Protein AF-0000000079729754 (afdb_homodimer)

Solvent-accessible surface area (backbone atoms only — not comparable to full-atom values): 10822 Å² total; per-residue (Å²): 128,75,70,76,77,52,77,52,50,44,44,39,55,54,51,55,46,50,55,53,32,50,53,15,48,51,33,21,58,72,55,66,39,60,66,60,39,50,50,40,34,60,67,45,38,66,59,52,48,51,52,50,37,49,36,45,72,62,41,31,40,44,63,79,33,44,82,77,53,64,54,91,84,30,47,48,65,55,57,50,46,56,47,34,52,45,33,33,44,49,12,48,43,46,40,50,31,59,77,67,72,103,130,76,69,76,75,50,77,52,49,44,44,38,56,53,51,56,47,51,54,52,31,50,52,15,47,51,31,21,58,72,55,66,40,60,67,61,41,50,51,41,35,60,68,45,39,66,59,51,48,52,51,51,37,48,35,46,72,64,41,31,40,46,62,77,33,46,80,78,55,65,56,93,83,29,48,49,65,56,58,51,47,57,46,34,51,46,34,32,45,48,12,48,44,46,39,49,31,59,77,67,72,103

Radius of gyration: 16.93 Å; Cα contacts (8 Å, |Δi|>4): 253; chains: 2; bounding box: 38×45×38 Å

InterPro domains:
  IPR017825 Lycopene cyclase domain [PF18916] (11-96)
  IPR017825 Lycopene cyclase domain [TIGR03462] (11-92)

Structure (mmCIF, N/CA/C/O backbone):
data_AF-0000000079729754-model_v1
#
loop_
_entity.id
_entity.type
_entity.pdbx_description
1 polymer 'Lycopene cyclase domain-containing protein'
#
loop_
_atom_site.group_PDB
_atom_site.id
_atom_site.type_symbol
_atom_site.label_atom_id
_atom_site.label_alt_id
_atom_site.label_comp_id
_atom_site.label_asym_id
_atom_site.label_entity_id
_atom_site.label_seq_id
_atom_site.pdbx_PDB_ins_code
_atom_site.Cartn_x
_atom_site.Cartn_y
_atom_site.Cartn_z
_atom_site.occupancy
_atom_site.B_iso_or_equiv
_atom_site.auth_seq_id
_atom_site.auth_comp_id
_atom_site.auth_asym_id
_atom_site.auth_atom_id
_atom_site.pdbx_PDB_model_num
ATOM 1 N N . MET A 1 1 ? 19.656 23.047 5.578 1 35.44 1 MET A N 1
ATOM 2 C CA . MET A 1 1 ? 18.688 23.312 4.527 1 35.44 1 MET A CA 1
ATOM 3 C C . MET A 1 1 ? 18.672 22.203 3.494 1 35.44 1 MET A C 1
ATOM 5 O O . MET A 1 1 ? 19.703 21.938 2.857 1 35.44 1 MET A O 1
ATOM 9 N N . LEU A 1 2 ? 17.953 21.078 3.678 1 44.31 2 LEU A N 1
ATOM 10 C CA . LEU A 1 2 ? 18 19.984 2.717 1 44.31 2 LEU A CA 1
ATOM 11 C C . LEU A 1 2 ? 17.75 20.484 1.301 1 44.31 2 LEU A C 1
ATOM 13 O O . LEU A 1 2 ? 17.062 21.484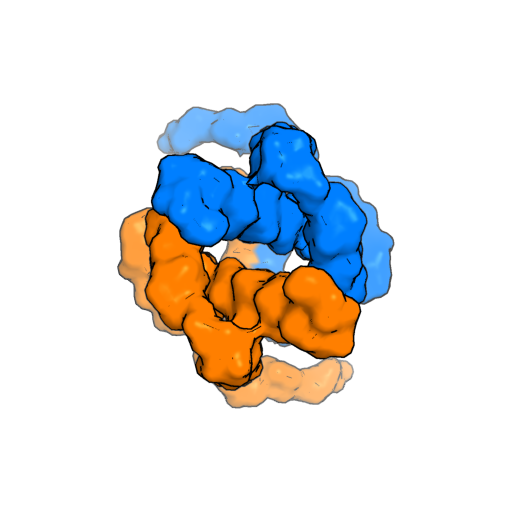 1.111 1 44.31 2 LEU A O 1
ATOM 17 N N . PRO A 1 3 ? 18.672 20.188 0.407 1 46.69 3 PRO A N 1
ATOM 18 C CA . PRO A 1 3 ? 18.406 20.703 -0.938 1 46.69 3 PRO A CA 1
ATOM 19 C C . PRO A 1 3 ? 16.922 20.672 -1.294 1 46.69 3 PRO A C 1
ATOM 21 O O . PRO A 1 3 ? 16.172 19.844 -0.773 1 46.69 3 PRO A O 1
ATOM 24 N N . ASP A 1 4 ? 16.516 21.734 -1.771 1 55.81 4 ASP A N 1
ATOM 25 C CA . ASP A 1 4 ? 15.117 21.891 -2.186 1 55.81 4 ASP A CA 1
ATOM 26 C C . ASP A 1 4 ? 14.633 20.656 -2.945 1 55.81 4 ASP A C 1
ATOM 28 O O . ASP A 1 4 ? 14.836 20.547 -4.156 1 55.81 4 ASP A O 1
ATOM 32 N N . ILE A 1 5 ? 14.633 19.562 -2.332 1 56.84 5 ILE A N 1
ATOM 33 C CA . ILE A 1 5 ? 14.273 18.266 -2.912 1 56.84 5 ILE A CA 1
ATOM 34 C C . ILE A 1 5 ? 12.82 18.312 -3.395 1 56.84 5 ILE A C 1
ATOM 36 O O . ILE A 1 5 ? 12.297 17.297 -3.875 1 56.84 5 ILE A O 1
ATOM 40 N N . THR A 1 6 ? 12.156 19.516 -3.168 1 63.72 6 THR A N 1
ATOM 41 C CA . THR A 1 6 ? 10.82 19.688 -3.713 1 63.72 6 THR A CA 1
ATOM 42 C C . THR A 1 6 ? 10.875 20.391 -5.07 1 63.72 6 THR A C 1
ATOM 44 O O . THR A 1 6 ? 10.312 21.469 -5.246 1 63.72 6 THR A O 1
ATOM 47 N N . VAL A 1 7 ? 11.594 19.859 -5.855 1 72.88 7 VAL A N 1
ATOM 48 C CA . VAL A 1 7 ? 11.844 20.484 -7.152 1 72.88 7 VAL A CA 1
ATOM 49 C C . VAL A 1 7 ? 10.539 20.594 -7.934 1 72.88 7 VAL A C 1
ATOM 51 O O . VAL A 1 7 ? 10.305 21.578 -8.633 1 72.88 7 VAL A O 1
ATOM 54 N N . PHE A 1 8 ? 9.578 19.703 -7.66 1 89 8 PHE A N 1
ATOM 55 C CA . PHE A 1 8 ? 8.359 19.625 -8.461 1 89 8 PHE A CA 1
ATOM 56 C C . PHE A 1 8 ? 7.199 20.281 -7.723 1 89 8 PHE A C 1
ATOM 58 O O . PHE A 1 8 ? 6.062 20.25 -8.195 1 89 8 PHE A O 1
ATOM 65 N N . GLY A 1 9 ? 7.527 20.812 -6.613 1 90.75 9 GLY A N 1
ATOM 66 C CA . GLY A 1 9 ? 6.48 21.5 -5.867 1 90.75 9 GLY A CA 1
ATOM 67 C C . GLY A 1 9 ? 5.262 20.625 -5.621 1 90.75 9 GLY A C 1
ATOM 68 O O . GLY A 1 9 ? 5.379 19.5 -5.125 1 90.75 9 GLY A O 1
ATOM 69 N N . GLN A 1 10 ? 4.082 21.141 -6.141 1 92.75 10 GLN A N 1
ATOM 70 C CA . GLN A 1 10 ? 2.797 20.484 -5.926 1 92.75 10 GLN A CA 1
ATOM 71 C C . GLN A 1 10 ? 2.691 19.203 -6.746 1 92.75 10 GLN A C 1
ATOM 73 O O . GLN A 1 10 ? 1.782 18.406 -6.531 1 92.75 10 GLN A O 1
ATOM 78 N N . TYR A 1 11 ? 3.531 18.922 -7.602 1 94.56 11 TYR A N 1
ATOM 79 C CA . TYR A 1 11 ? 3.494 17.734 -8.438 1 94.56 11 TYR A CA 1
ATOM 80 C C . TYR A 1 11 ? 4.473 16.688 -7.934 1 94.56 11 TYR A C 1
ATOM 82 O O . TYR A 1 11 ? 4.57 15.594 -8.508 1 94.56 11 TYR A O 1
ATOM 90 N N . THR A 1 12 ? 5.152 16.953 -6.867 1 95 12 THR A N 1
ATOM 91 C CA . THR A 1 12 ? 6.16 16.031 -6.336 1 95 12 THR A CA 1
ATOM 92 C C . THR A 1 12 ? 5.562 14.664 -6.066 1 95 12 THR A C 1
ATOM 94 O O . THR A 1 12 ? 6.148 13.641 -6.43 1 95 12 THR A O 1
ATOM 97 N N . TYR A 1 13 ? 4.441 14.656 -5.422 1 96.06 13 TYR A N 1
ATOM 98 C CA . TYR A 1 13 ? 3.787 13.391 -5.109 1 96.06 13 TYR A CA 1
ATOM 99 C C . TYR A 1 13 ? 3.447 12.625 -6.379 1 96.06 13 TYR A C 1
ATOM 101 O O . TYR A 1 13 ? 3.697 11.422 -6.473 1 96.06 13 TYR A O 1
ATOM 109 N N . LEU A 1 14 ? 2.982 13.25 -7.375 1 96.31 14 LEU A N 1
ATOM 110 C CA . LEU A 1 14 ? 2.617 12.617 -8.641 1 96.31 14 LEU A CA 1
ATOM 111 C C . LEU A 1 14 ? 3.85 12.078 -9.352 1 96.31 14 LEU A C 1
ATOM 113 O O . LEU A 1 14 ? 3.803 10.992 -9.945 1 96.31 14 LEU A O 1
ATOM 117 N N . VAL A 1 15 ? 4.867 12.789 -9.289 1 96.38 15 VAL A N 1
ATOM 118 C CA . VAL A 1 15 ? 6.098 12.375 -9.953 1 96.38 15 VAL A CA 1
ATOM 119 C C . VAL A 1 15 ? 6.613 11.078 -9.328 1 96.38 15 VAL A C 1
ATOM 121 O O . VAL A 1 15 ? 7.035 10.164 -10.039 1 96.38 15 VAL A O 1
ATOM 124 N N . THR A 1 16 ? 6.621 11.008 -7.996 1 96.94 16 THR A N 1
ATOM 125 C CA . THR A 1 16 ? 7.062 9.781 -7.344 1 96.94 16 THR A CA 1
ATOM 126 C C . THR A 1 16 ? 6.129 8.625 -7.688 1 96.94 16 THR A C 1
ATOM 128 O O . THR A 1 16 ? 6.574 7.484 -7.828 1 96.94 16 THR A O 1
ATOM 131 N N . GLU A 1 17 ? 4.887 8.883 -7.844 1 97.88 17 GLU A N 1
ATOM 132 C CA . GLU A 1 17 ? 3.932 7.848 -8.219 1 97.88 17 GLU A CA 1
ATOM 133 C C . GLU A 1 17 ? 4.176 7.363 -9.648 1 97.88 17 GLU A C 1
ATOM 135 O O . GLU A 1 17 ? 3.996 6.18 -9.945 1 97.88 17 GLU A O 1
ATOM 140 N N . LEU A 1 18 ? 4.488 8.281 -10.492 1 97.62 18 LEU A N 1
ATOM 141 C CA . LEU A 1 18 ? 4.809 7.895 -11.859 1 97.62 18 LEU A CA 1
ATOM 142 C C . LEU A 1 18 ? 6.051 7.012 -11.906 1 97.62 18 LEU A C 1
ATOM 144 O O . LEU A 1 18 ? 6.098 6.035 -12.656 1 97.62 18 LEU A O 1
ATOM 148 N N . LEU A 1 19 ? 7.047 7.383 -11.133 1 98 19 LEU A N 1
ATOM 149 C CA . LEU A 1 19 ? 8.258 6.578 -11.055 1 98 19 LEU A CA 1
ATOM 150 C C . LEU A 1 19 ? 7.941 5.156 -10.609 1 98 19 LEU A C 1
ATOM 152 O O . LEU A 1 19 ? 8.266 4.195 -11.32 1 98 19 LEU A O 1
ATOM 156 N N . TRP A 1 20 ? 7.277 5.059 -9.484 1 98.31 20 TRP A N 1
ATOM 157 C CA . TRP A 1 20 ? 6.996 3.73 -8.945 1 98.31 20 TRP A CA 1
ATOM 158 C C . TRP A 1 20 ? 5.93 3.021 -9.766 1 98.31 20 TRP A C 1
ATOM 160 O O . TRP A 1 20 ? 5.922 1.793 -9.867 1 98.31 20 TRP A O 1
ATOM 170 N N . GLY A 1 21 ? 5.016 3.779 -10.344 1 98.75 21 GLY A N 1
ATOM 171 C CA . GLY A 1 21 ? 4.039 3.203 -11.25 1 98.75 21 GLY A CA 1
ATOM 172 C C . GLY A 1 21 ? 4.668 2.553 -12.469 1 98.75 21 GLY A C 1
ATOM 173 O O . GLY A 1 21 ? 4.203 1.511 -12.938 1 98.75 21 GLY A O 1
ATOM 174 N N . THR A 1 22 ? 5.66 3.156 -12.992 1 98.81 22 THR A N 1
ATOM 175 C CA . THR A 1 22 ? 6.379 2.602 -14.133 1 98.81 22 THR A CA 1
ATOM 176 C C . THR A 1 22 ? 7.062 1.289 -13.758 1 98.81 22 THR A C 1
ATOM 178 O O . THR A 1 22 ? 7.016 0.319 -14.516 1 98.81 22 THR A O 1
ATOM 181 N N . VAL A 1 23 ? 7.676 1.276 -12.609 1 98.81 23 VAL A N 1
ATOM 182 C CA . VAL A 1 23 ? 8.297 0.05 -12.125 1 98.81 23 VAL A CA 1
ATOM 183 C C . VAL A 1 23 ? 7.242 -1.039 -11.961 1 98.81 23 VAL A C 1
ATOM 185 O O . VAL A 1 23 ? 7.457 -2.186 -12.359 1 98.81 23 VAL A O 1
ATOM 188 N N . ALA A 1 24 ? 6.141 -0.679 -11.352 1 98.81 24 ALA A N 1
ATOM 189 C CA . ALA A 1 24 ? 5.043 -1.62 -11.148 1 98.81 24 ALA A CA 1
ATOM 190 C C . ALA A 1 24 ? 4.566 -2.199 -12.477 1 98.81 24 ALA A C 1
ATOM 192 O O . ALA A 1 24 ? 4.352 -3.408 -12.594 1 98.81 24 ALA A O 1
ATOM 193 N N . LEU A 1 25 ? 4.43 -1.334 -13.461 1 98.69 25 LEU A N 1
ATOM 194 C CA . LEU A 1 25 ? 3.977 -1.775 -14.773 1 98.69 25 LEU A CA 1
ATOM 195 C C . LEU A 1 25 ? 4.992 -2.715 -15.414 1 98.69 25 LEU A C 1
ATOM 197 O O . LEU A 1 25 ? 4.617 -3.682 -16.078 1 98.69 25 LEU A O 1
ATOM 201 N N . ALA A 1 26 ? 6.211 -2.436 -15.312 1 98.81 26 ALA A N 1
ATOM 202 C CA . ALA A 1 26 ? 7.266 -3.295 -15.844 1 98.81 26 ALA A CA 1
ATOM 203 C C . ALA A 1 26 ? 7.215 -4.684 -15.219 1 98.81 26 ALA A C 1
ATOM 205 O O . ALA A 1 26 ? 7.379 -5.691 -15.906 1 98.81 26 ALA A O 1
ATOM 206 N N . LEU A 1 27 ? 7.027 -4.719 -13.922 1 98.81 27 LEU A N 1
ATOM 207 C CA . LEU A 1 27 ? 6.965 -5.992 -13.211 1 98.81 27 LEU A CA 1
ATOM 208 C C . LEU A 1 27 ? 5.746 -6.797 -13.648 1 98.81 27 LEU A C 1
ATOM 210 O O . LEU A 1 27 ? 5.844 -8.008 -13.883 1 98.81 27 LEU A O 1
ATOM 214 N N . ILE A 1 28 ? 4.645 -6.137 -13.742 1 98.75 28 ILE A N 1
ATOM 215 C CA . ILE A 1 28 ? 3.414 -6.801 -14.164 1 98.75 28 ILE A CA 1
ATOM 216 C C . ILE A 1 28 ? 3.57 -7.32 -15.594 1 98.75 28 ILE A C 1
ATOM 218 O O . ILE A 1 28 ? 3.131 -8.43 -15.906 1 98.75 28 ILE A O 1
ATOM 222 N N . ALA A 1 29 ? 4.133 -6.484 -16.406 1 98.75 29 ALA A N 1
ATOM 223 C CA . ALA A 1 29 ? 4.371 -6.875 -17.797 1 98.75 29 ALA A CA 1
ATOM 224 C C . ALA A 1 29 ? 5.309 -8.07 -17.875 1 98.75 29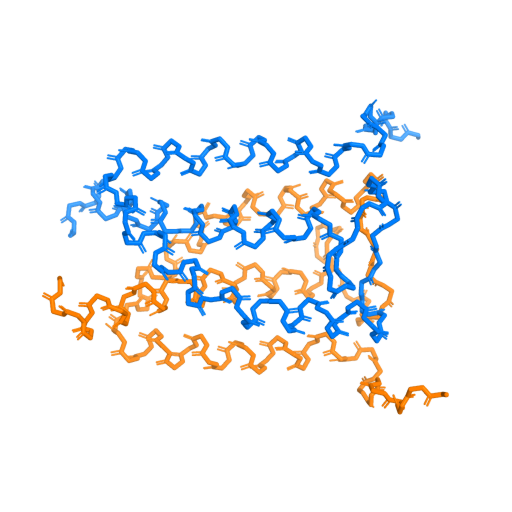 ALA A C 1
ATOM 226 O O . ALA A 1 29 ? 5.07 -9.008 -18.641 1 98.75 29 ALA A O 1
ATOM 227 N N . TYR A 1 30 ? 6.324 -7.996 -17.141 1 98.69 30 TYR A N 1
ATOM 228 C CA . TYR A 1 30 ? 7.277 -9.102 -17.109 1 98.69 30 TYR A CA 1
ATOM 229 C C . TYR A 1 30 ? 6.586 -10.398 -16.688 1 98.69 30 TYR A C 1
ATOM 231 O O . TYR A 1 30 ? 6.812 -11.453 -17.297 1 98.69 30 TYR A O 1
ATOM 239 N N . ALA A 1 31 ? 5.746 -10.367 -15.688 1 98.25 31 ALA A N 1
ATOM 240 C CA . ALA A 1 31 ? 5.098 -11.555 -15.125 1 98.25 31 ALA A CA 1
ATOM 241 C C . ALA A 1 31 ? 3.885 -11.961 -15.953 1 98.25 31 ALA A C 1
ATOM 243 O O . ALA A 1 31 ? 3.389 -13.086 -15.82 1 98.25 31 ALA A O 1
ATOM 244 N N . GLY A 1 32 ? 3.379 -11.023 -16.734 1 98.31 32 GLY A N 1
ATOM 245 C CA . GLY A 1 32 ? 2.246 -11.328 -17.609 1 98.31 32 GLY A CA 1
ATOM 246 C C . GLY A 1 32 ? 0.943 -11.484 -16.844 1 98.31 32 GLY A C 1
ATOM 247 O O . GLY A 1 32 ? 0.119 -12.336 -17.188 1 98.31 32 GLY A O 1
ATOM 248 N N . VAL A 1 33 ? 0.744 -10.664 -15.812 1 98.06 33 VAL A N 1
ATOM 249 C CA . VAL A 1 33 ? -0.429 -10.867 -14.969 1 98.06 33 VAL A CA 1
ATOM 250 C C . VAL A 1 33 ? -1.267 -9.594 -14.93 1 98.06 33 VAL A C 1
ATOM 252 O O . VAL A 1 33 ? -1.698 -9.164 -13.859 1 98.06 33 VAL A O 1
ATOM 255 N N . TYR A 1 34 ? -1.512 -8.961 -16.016 1 98.44 34 TYR A N 1
ATOM 256 C CA . TYR A 1 34 ? -2.262 -7.715 -16.094 1 98.44 34 TYR A CA 1
ATOM 257 C C . TYR A 1 34 ? -3.678 -7.895 -15.555 1 98.44 34 TYR A C 1
ATOM 259 O O . TYR A 1 34 ? -4.164 -7.074 -14.773 1 98.44 34 TYR A O 1
ATOM 267 N N . ARG A 1 35 ? -4.289 -8.945 -16 1 98.25 35 ARG A N 1
ATOM 268 C CA . ARG A 1 35 ? -5.684 -9.156 -15.633 1 98.25 35 ARG A CA 1
ATOM 269 C C . ARG A 1 35 ? -5.82 -9.469 -14.148 1 98.25 35 ARG A C 1
ATOM 271 O O . ARG A 1 35 ? -6.719 -8.953 -13.484 1 98.25 35 ARG A O 1
ATOM 278 N N . GLU A 1 36 ? -5.016 -10.305 -13.656 1 98.44 36 GLU A N 1
ATOM 279 C CA . GLU A 1 36 ? -5.039 -10.68 -12.242 1 98.44 36 GLU A CA 1
ATOM 280 C C . GLU A 1 36 ? -4.73 -9.484 -11.352 1 98.44 36 GLU A C 1
ATOM 282 O O . GLU A 1 36 ? -5.344 -9.32 -10.289 1 98.44 36 GLU A O 1
ATOM 287 N N . ALA A 1 37 ? -3.771 -8.711 -11.797 1 98.69 37 ALA A N 1
ATOM 288 C CA . ALA A 1 37 ? -3.445 -7.496 -11.055 1 98.69 37 ALA A CA 1
ATOM 289 C C . ALA A 1 37 ? -4.629 -6.531 -11.031 1 98.69 37 ALA A C 1
ATOM 291 O O . ALA A 1 37 ? -4.957 -5.965 -9.984 1 98.69 37 ALA A O 1
ATOM 292 N N . ALA A 1 38 ? -5.25 -6.324 -12.188 1 98.81 38 ALA A N 1
ATOM 293 C CA . ALA A 1 38 ? -6.402 -5.434 -12.273 1 98.81 38 ALA A CA 1
ATOM 294 C C . ALA A 1 38 ? -7.535 -5.906 -11.367 1 98.81 38 ALA A C 1
ATOM 296 O O . ALA A 1 38 ? -8.18 -5.094 -10.703 1 98.81 38 ALA A O 1
ATOM 297 N N . ARG A 1 39 ? -7.75 -7.145 -11.328 1 98.69 39 ARG A N 1
ATOM 298 C CA . ARG A 1 39 ? -8.797 -7.707 -10.484 1 98.69 39 ARG A CA 1
ATOM 299 C C . ARG A 1 39 ? -8.484 -7.477 -9.008 1 98.69 39 ARG A C 1
ATOM 301 O O . ARG A 1 39 ? -9.375 -7.109 -8.234 1 98.69 39 ARG A O 1
ATOM 308 N N . THR A 1 40 ? -7.285 -7.762 -8.672 1 98.88 40 THR A N 1
ATOM 309 C CA . THR A 1 40 ? -6.875 -7.555 -7.285 1 98.88 40 THR A CA 1
ATOM 310 C C . THR A 1 40 ? -7.066 -6.094 -6.879 1 98.88 40 THR A C 1
ATOM 312 O O . THR A 1 40 ? -7.59 -5.812 -5.797 1 98.88 40 THR A O 1
ATOM 315 N N . ILE A 1 41 ? -6.633 -5.188 -7.73 1 98.94 41 ILE A N 1
ATOM 316 C CA . ILE A 1 41 ? -6.746 -3.756 -7.477 1 98.94 41 ILE A CA 1
ATOM 317 C C . ILE A 1 41 ? -8.219 -3.367 -7.34 1 98.94 41 ILE A C 1
ATOM 319 O O . ILE A 1 41 ? -8.586 -2.635 -6.422 1 98.94 41 ILE A O 1
ATOM 323 N N . LEU A 1 42 ? -9.023 -3.852 -8.188 1 98.81 42 LEU A N 1
ATOM 324 C CA . LEU A 1 42 ? -10.445 -3.514 -8.188 1 98.81 42 LEU A CA 1
ATOM 325 C C . LEU A 1 42 ? -11.117 -4 -6.906 1 98.81 42 LEU A C 1
ATOM 327 O O . LEU A 1 42 ? -11.977 -3.311 -6.352 1 98.81 42 LEU A O 1
ATOM 331 N N . VAL A 1 43 ? -10.805 -5.129 -6.457 1 98.88 43 VAL A N 1
ATOM 332 C CA . VAL A 1 43 ? -11.391 -5.699 -5.246 1 98.88 43 VAL A CA 1
ATOM 333 C C . VAL A 1 43 ? -10.93 -4.906 -4.027 1 98.88 43 VAL A C 1
ATOM 335 O O . VAL A 1 43 ? -11.711 -4.664 -3.104 1 98.88 43 VAL A O 1
ATOM 338 N N . LEU A 1 44 ? -9.742 -4.512 -4.02 1 98.88 44 LEU A N 1
ATOM 339 C CA . LEU A 1 44 ? -9.164 -3.85 -2.854 1 98.88 44 LEU A CA 1
ATOM 340 C C . LEU A 1 44 ? -9.555 -2.375 -2.822 1 98.88 44 LEU A C 1
ATOM 342 O O . LEU A 1 44 ? -9.5 -1.736 -1.769 1 98.88 44 LEU A O 1
ATOM 346 N N . TYR A 1 45 ? -9.875 -1.844 -3.941 1 98.88 45 TYR A N 1
ATOM 347 C CA . TYR A 1 45 ? -10.023 -0.405 -4.125 1 98.88 45 TYR A CA 1
ATOM 348 C C . TYR A 1 45 ? -11.039 0.165 -3.143 1 98.88 45 TYR A C 1
ATOM 350 O O . TYR A 1 45 ? -10.766 1.156 -2.463 1 98.88 45 TYR A O 1
ATOM 358 N N . PRO A 1 46 ? -12.289 -0.368 -3 1 98.62 46 PRO A N 1
ATOM 359 C CA . PRO A 1 46 ? -13.258 0.23 -2.078 1 98.62 46 PRO A CA 1
ATOM 360 C C . PRO A 1 46 ? -12.773 0.222 -0.629 1 98.62 46 PRO A C 1
ATOM 362 O O . PRO A 1 46 ? -13.086 1.14 0.134 1 98.62 46 PRO A O 1
ATOM 365 N N . PHE A 1 47 ? -12.055 -0.757 -0.211 1 98.44 47 PHE A N 1
ATOM 366 C CA . PHE A 1 47 ? -11.547 -0.834 1.151 1 98.44 47 PHE A CA 1
ATOM 367 C C . PHE A 1 47 ? -10.445 0.197 1.375 1 98.44 47 PHE A C 1
ATOM 369 O O . PHE A 1 47 ? -10.406 0.854 2.416 1 98.44 47 PHE A O 1
ATOM 376 N N . ALA A 1 48 ? -9.562 0.275 0.366 1 98.38 48 ALA A N 1
ATOM 377 C CA . ALA A 1 48 ? -8.516 1.297 0.429 1 98.38 48 ALA A CA 1
ATOM 378 C C . ALA A 1 48 ? -9.125 2.697 0.452 1 98.38 48 ALA A C 1
ATOM 380 O O . ALA A 1 48 ? -8.648 3.576 1.172 1 98.38 48 ALA A O 1
ATOM 381 N N . LEU A 1 49 ? -10.102 2.889 -0.307 1 98.38 49 LEU A N 1
ATOM 382 C CA . LEU A 1 49 ? -10.766 4.188 -0.383 1 98.38 49 LEU A CA 1
ATOM 383 C C . LEU A 1 49 ? -11.375 4.566 0.961 1 98.38 49 LEU A C 1
ATOM 385 O O . LEU A 1 49 ? -11.219 5.699 1.425 1 98.38 49 LEU A O 1
ATOM 389 N N . VAL A 1 50 ? -12.094 3.695 1.571 1 97.56 50 VAL A N 1
ATOM 390 C CA . VAL A 1 50 ? -12.734 3.961 2.854 1 97.56 50 VAL A CA 1
ATOM 391 C C . VAL A 1 50 ? -11.68 4.238 3.916 1 97.56 50 VAL A C 1
ATOM 393 O O . VAL A 1 50 ? -11.836 5.145 4.738 1 97.56 50 VAL A O 1
ATOM 396 N N . TRP A 1 51 ? -10.68 3.438 3.91 1 97.31 51 TRP A N 1
ATOM 397 C CA . TRP A 1 51 ? -9.602 3.623 4.875 1 97.31 51 TRP A CA 1
ATOM 398 C C . TRP A 1 51 ? -8.945 4.988 4.707 1 97.31 51 TRP A C 1
ATOM 400 O O . TRP A 1 51 ? -8.727 5.703 5.688 1 97.31 51 TRP A O 1
ATOM 410 N N . ASP A 1 52 ? -8.594 5.281 3.443 1 96.75 52 ASP A N 1
ATOM 411 C CA . ASP A 1 52 ? -7.969 6.57 3.16 1 96.75 52 ASP A CA 1
ATOM 412 C C . ASP A 1 52 ? -8.898 7.723 3.533 1 96.75 52 ASP A C 1
ATOM 414 O O . ASP A 1 52 ? -8.461 8.703 4.148 1 96.75 52 ASP A O 1
ATOM 418 N N . TRP A 1 53 ? -10.102 7.641 3.107 1 96.5 53 TRP A N 1
ATOM 419 C CA . TRP A 1 53 ? -11.078 8.672 3.42 1 96.5 53 TRP A CA 1
ATOM 420 C C . TRP A 1 53 ? -11.188 8.883 4.926 1 96.5 53 TRP A C 1
ATOM 422 O O . TRP A 1 53 ? -11.172 10.023 5.402 1 96.5 53 TRP A O 1
ATOM 432 N N . TYR A 1 54 ? -11.305 7.84 5.645 1 96.06 54 TYR A N 1
ATOM 433 C CA . TYR A 1 54 ? -11.438 7.91 7.098 1 96.06 54 TYR A CA 1
ATOM 434 C C . TYR A 1 54 ? -10.227 8.57 7.73 1 96.06 54 TYR A C 1
ATOM 436 O O . TYR A 1 54 ? -10.359 9.484 8.555 1 96.06 54 TYR A O 1
ATOM 444 N N . THR A 1 55 ? -9.039 8.133 7.375 1 94.88 55 THR A N 1
ATOM 445 C CA . THR A 1 55 ? -7.82 8.625 8.016 1 94.88 55 THR A CA 1
ATOM 446 C C . THR A 1 55 ? -7.57 10.086 7.652 1 94.88 55 THR A C 1
ATOM 448 O O . THR A 1 55 ? -7.031 10.844 8.461 1 94.88 55 THR A O 1
ATOM 451 N N . LEU A 1 56 ? -8.016 10.453 6.488 1 94.06 56 LEU A N 1
ATOM 452 C CA . LEU A 1 56 ? -7.93 11.859 6.105 1 94.06 56 LEU A CA 1
ATOM 453 C C . LEU A 1 56 ? -8.945 12.695 6.875 1 94.06 56 LEU A C 1
ATOM 455 O O . LEU A 1 56 ? -8.625 13.781 7.367 1 94.06 56 LEU A O 1
ATOM 459 N N . GLU A 1 57 ? -10.086 12.203 7.031 1 92.88 57 GLU A N 1
ATOM 460 C CA . GLU A 1 57 ? -11.195 12.914 7.66 1 92.88 57 GLU A CA 1
ATOM 461 C C . GLU A 1 57 ? -10.93 13.148 9.148 1 92.88 57 GLU A C 1
ATOM 463 O O . GLU A 1 57 ? -11.203 14.227 9.672 1 92.88 57 GLU A O 1
ATOM 468 N N . VAL A 1 58 ? -10.367 12.172 9.797 1 92.94 58 VAL A N 1
ATOM 469 C CA . VAL A 1 58 ? -10.203 12.266 11.242 1 92.94 58 VAL A CA 1
ATOM 470 C C . VAL A 1 58 ? -8.852 12.898 11.57 1 92.94 58 VAL A C 1
ATOM 472 O O . VAL A 1 58 ? -8.531 13.133 12.734 1 92.94 58 VAL A O 1
ATOM 475 N N . GLY A 1 59 ? -7.984 13.039 10.484 1 91.06 59 GLY A N 1
ATOM 476 C CA . GLY A 1 59 ? -6.773 13.82 10.68 1 91.06 59 GLY A CA 1
ATOM 477 C C . GLY A 1 59 ? -5.555 12.969 10.977 1 91.06 59 GLY A C 1
ATOM 478 O O . GLY A 1 59 ? -4.586 13.445 11.578 1 91.06 59 GLY A O 1
ATOM 479 N N . VAL A 1 60 ? -5.645 11.75 10.688 1 92.31 60 VAL A N 1
ATOM 480 C CA . VAL A 1 60 ? -4.477 10.891 10.82 1 92.31 60 VAL A CA 1
ATOM 481 C C . VAL A 1 60 ? -3.371 11.375 9.883 1 92.31 60 VAL A C 1
ATOM 483 O O . VAL A 1 60 ? -2.215 11.508 10.289 1 92.31 60 VAL A O 1
ATOM 486 N N . PHE A 1 61 ? -3.754 11.688 8.633 1 91.12 61 PHE A N 1
ATOM 487 C CA . PHE A 1 61 ? -2.787 12.227 7.68 1 91.12 61 PHE A CA 1
ATOM 488 C C . PHE A 1 61 ? -3.287 13.539 7.078 1 91.12 61 PHE A C 1
ATOM 490 O O . PHE A 1 61 ? -4.496 13.75 6.965 1 91.12 61 PHE A O 1
ATOM 497 N N . GLU A 1 62 ? -2.307 14.32 6.754 1 94 62 GLU A N 1
ATOM 498 C CA . GLU A 1 62 ? -2.49 15.469 5.871 1 94 62 GLU A CA 1
ATOM 499 C C . GLU A 1 62 ? -1.55 15.398 4.668 1 94 62 GLU A C 1
ATOM 501 O O . GLU A 1 62 ? -0.453 14.844 4.766 1 94 62 GLU A O 1
ATOM 506 N N . ILE A 1 63 ? -2.082 15.891 3.576 1 95.62 63 ILE A N 1
ATOM 507 C CA . ILE A 1 63 ? -1.277 15.891 2.359 1 95.62 63 ILE A CA 1
ATOM 508 C C . ILE A 1 63 ? -1.174 17.312 1.81 1 95.62 63 ILE A C 1
ATOM 510 O O . ILE A 1 63 ? -1.814 17.641 0.809 1 95.62 63 ILE A O 1
ATOM 514 N N . PRO A 1 64 ? -0.281 18.062 2.383 1 93.12 64 PRO A N 1
ATOM 515 C CA . PRO A 1 64 ? -0.213 19.484 2.023 1 93.12 64 PRO A CA 1
ATOM 516 C C . PRO A 1 64 ? 0.339 19.719 0.619 1 93.12 64 PRO A C 1
ATOM 518 O O . PRO A 1 64 ? -0.1 20.625 -0.08 1 93.12 64 PRO A O 1
ATOM 521 N N . LEU A 1 65 ? 1.293 18.922 0.18 1 91.06 65 LEU A N 1
ATOM 522 C CA . LEU A 1 65 ? 1.907 19.094 -1.133 1 91.06 65 LEU A CA 1
ATOM 523 C C . LEU A 1 65 ? 1.203 18.234 -2.174 1 91.06 65 LEU A C 1
ATOM 525 O O . LEU A 1 65 ? 1.65 17.125 -2.473 1 91.06 65 LEU A O 1
ATOM 529 N N . ARG A 1 66 ? 0.098 18.75 -2.736 1 92.88 66 ARG A N 1
ATOM 530 C CA . ARG A 1 66 ? -0.703 18.031 -3.723 1 92.88 66 ARG A CA 1
ATOM 531 C C . ARG A 1 66 ? -1.283 18.984 -4.758 1 92.88 66 ARG A C 1
ATOM 533 O O . ARG A 1 66 ? -1.182 20.203 -4.609 1 92.88 66 ARG A O 1
ATOM 540 N N . THR A 1 67 ? -1.922 18.516 -5.766 1 94.5 67 THR A N 1
ATOM 541 C CA . THR A 1 67 ? -2.447 19.297 -6.875 1 94.5 67 THR A CA 1
ATOM 542 C C . THR A 1 67 ? -3.711 20.047 -6.457 1 94.5 67 THR A C 1
ATOM 544 O O . THR A 1 67 ? -4.074 21.062 -7.066 1 94.5 67 THR A O 1
ATOM 547 N N . GLY A 1 68 ? -4.449 19.469 -5.535 1 93.38 68 GLY A N 1
ATOM 548 C CA . GLY A 1 68 ? -5.691 20.094 -5.102 1 93.38 68 GLY A CA 1
ATOM 549 C C . GLY A 1 68 ? -6.922 19.453 -5.723 1 93.38 68 GLY A C 1
ATOM 550 O O . GLY A 1 68 ? -8.055 19.797 -5.379 1 93.38 68 GLY A O 1
ATOM 551 N N . VAL A 1 69 ? -6.695 18.578 -6.652 1 95.44 69 VAL A N 1
ATOM 552 C CA . VAL A 1 69 ? -7.805 17.844 -7.254 1 95.44 69 VAL A CA 1
ATOM 553 C C . VAL A 1 69 ? -8.242 16.719 -6.328 1 95.44 69 VAL A C 1
ATOM 555 O O . VAL A 1 69 ? -7.406 15.961 -5.828 1 95.44 69 VAL A O 1
ATOM 558 N N . GLU A 1 70 ? -9.602 16.656 -6.074 1 96 70 GLU A N 1
ATOM 559 C CA . GLU A 1 70 ? -10.117 15.633 -5.176 1 96 70 GLU A CA 1
ATOM 560 C C . GLU A 1 70 ? -11.273 14.867 -5.816 1 96 70 GLU A C 1
ATOM 562 O O . GLU A 1 70 ? -12.008 15.422 -6.633 1 96 70 GLU A O 1
ATOM 567 N N . LEU A 1 71 ? -11.281 13.648 -5.504 1 95 71 LEU A N 1
ATOM 568 C CA . LEU A 1 71 ? -12.383 12.758 -5.855 1 95 71 LEU A CA 1
ATOM 569 C C . LEU A 1 71 ? -12.898 12.016 -4.625 1 95 71 LEU A C 1
ATOM 571 O O . LEU A 1 71 ? -12.125 11.336 -3.939 1 95 71 LEU A O 1
ATOM 575 N N . LEU A 1 72 ? -14.25 12.219 -4.254 1 94.31 72 LEU A N 1
ATOM 576 C CA . LEU A 1 72 ? -14.875 11.562 -3.117 1 94.31 72 LEU A CA 1
ATOM 577 C C . LEU A 1 72 ? -14.18 11.938 -1.814 1 94.31 72 LEU A C 1
ATOM 579 O O . LEU A 1 72 ? -13.977 11.086 -0.946 1 94.31 72 LEU A O 1
ATOM 583 N N . GLY A 1 73 ? -13.695 13.148 -1.772 1 93.25 73 GLY A N 1
ATOM 584 C CA . GLY A 1 73 ? -13.07 13.633 -0.554 1 93.25 73 GLY A CA 1
ATOM 585 C C . GLY A 1 73 ? -11.648 13.141 -0.379 1 93.25 73 GLY A C 1
ATOM 586 O O . GLY A 1 73 ? -11.055 13.297 0.691 1 93.25 73 GLY A O 1
ATOM 587 N N . VAL A 1 74 ? -11.148 12.547 -1.346 1 96.75 74 VAL A N 1
ATOM 588 C CA . VAL A 1 74 ? -9.797 11.992 -1.326 1 96.75 74 VAL A CA 1
ATOM 589 C C . VAL A 1 74 ? -8.984 12.578 -2.482 1 96.75 74 VAL A C 1
ATOM 591 O O . VAL A 1 74 ? -9.469 12.648 -3.613 1 96.75 74 VAL A O 1
ATOM 594 N N . PRO A 1 75 ? -7.797 13.039 -2.168 1 96.88 75 PRO A N 1
ATOM 595 C CA . PRO A 1 75 ? -6.969 13.602 -3.238 1 96.88 75 PRO A CA 1
ATOM 596 C C . PRO A 1 75 ? -6.727 12.609 -4.375 1 96.88 75 PRO A C 1
ATOM 598 O O . PRO A 1 75 ? -6.566 11.414 -4.129 1 96.88 75 PRO A O 1
ATOM 601 N N . ILE A 1 76 ? -6.613 13.133 -5.582 1 97.75 76 ILE A N 1
ATOM 602 C CA . ILE A 1 76 ? -6.395 12.297 -6.758 1 97.75 76 ILE A CA 1
ATOM 603 C C . ILE A 1 76 ? -5.09 11.516 -6.605 1 97.75 76 ILE A C 1
ATOM 605 O O . ILE A 1 76 ? -4.98 10.383 -7.07 1 97.75 76 ILE A O 1
ATOM 609 N N . GLU A 1 77 ? -4.074 12.023 -6.023 1 97.56 77 GLU A N 1
ATOM 610 C CA . GLU A 1 77 ? -2.812 11.344 -5.758 1 97.56 77 GLU A CA 1
ATOM 611 C C . GLU A 1 77 ? -3.037 10.055 -4.977 1 97.56 77 GLU A C 1
ATOM 613 O O . GLU A 1 77 ? -2.359 9.047 -5.219 1 97.56 77 GLU A O 1
ATOM 618 N N . GLU A 1 78 ? -3.975 10.133 -4.07 1 97.88 78 GLU A N 1
ATOM 619 C CA . GLU A 1 78 ? -4.262 8.945 -3.277 1 97.88 78 GLU A CA 1
ATOM 620 C C . GLU A 1 78 ? -4.941 7.867 -4.125 1 97.88 78 GLU A C 1
ATOM 622 O O . GLU A 1 78 ? -4.727 6.672 -3.908 1 97.88 78 GLU A O 1
ATOM 627 N N . HIS A 1 79 ? -5.805 8.273 -5.008 1 98.44 79 HIS A N 1
ATOM 628 C CA . HIS A 1 79 ? -6.41 7.32 -5.93 1 98.44 79 HIS A CA 1
ATOM 629 C C . HIS A 1 79 ? -5.348 6.617 -6.77 1 98.44 79 HIS A C 1
ATOM 631 O O . HIS A 1 79 ? -5.422 5.406 -6.984 1 98.44 79 HIS A O 1
ATOM 637 N N . ILE A 1 80 ? -4.43 7.34 -7.23 1 98.38 80 ILE A N 1
ATOM 638 C CA . ILE A 1 80 ? -3.334 6.781 -8.016 1 98.38 80 ILE A CA 1
ATOM 639 C C . ILE A 1 80 ? -2.504 5.844 -7.145 1 98.38 80 ILE A C 1
ATOM 641 O O . ILE A 1 80 ? -2.123 4.754 -7.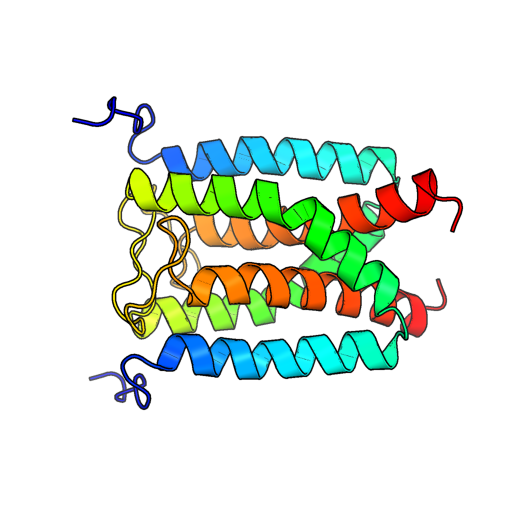578 1 98.38 80 ILE A O 1
ATOM 645 N N . PHE A 1 81 ? -2.24 6.277 -5.918 1 98.44 81 PHE A N 1
ATOM 646 C CA . PHE A 1 81 ? -1.497 5.449 -4.973 1 98.44 81 PHE A CA 1
ATOM 647 C C . PHE A 1 81 ? -2.176 4.098 -4.793 1 98.44 81 PHE A C 1
ATOM 649 O O . PHE A 1 81 ? -1.505 3.064 -4.727 1 98.44 81 PHE A O 1
ATOM 656 N N . MET A 1 82 ? -3.518 4.105 -4.734 1 98.69 82 MET A N 1
ATOM 657 C CA . MET A 1 82 ? -4.293 2.893 -4.5 1 98.69 82 MET A CA 1
ATOM 658 C C . MET A 1 82 ? -4.227 1.958 -5.699 1 98.69 82 MET A C 1
ATOM 660 O O . MET A 1 82 ? -4.57 0.78 -5.598 1 98.69 82 MET A O 1
ATOM 664 N N . ILE A 1 83 ? -3.76 2.377 -6.75 1 98.75 83 ILE A N 1
ATOM 665 C CA . ILE A 1 83 ? -3.553 1.558 -7.938 1 98.75 83 ILE A CA 1
ATOM 666 C C . ILE A 1 83 ? -2.096 1.108 -8.008 1 98.75 83 ILE A C 1
ATOM 668 O O . ILE A 1 83 ? -1.813 -0.076 -8.203 1 98.75 83 ILE A O 1
ATOM 672 N N . VAL A 1 84 ? -1.178 1.964 -7.82 1 98.81 84 VAL A N 1
ATOM 673 C CA . VAL A 1 84 ? 0.252 1.746 -8.016 1 98.81 84 VAL A CA 1
ATOM 674 C C . VAL A 1 84 ? 0.765 0.736 -6.988 1 98.81 84 VAL A C 1
ATOM 676 O O . VAL A 1 84 ? 1.513 -0.182 -7.336 1 98.81 84 VAL A O 1
ATOM 679 N N . VAL A 1 85 ? 0.333 0.903 -5.766 1 98.81 85 VAL A N 1
ATOM 680 C CA . VAL A 1 85 ? 0.899 0.093 -4.691 1 98.81 85 VAL A CA 1
ATOM 681 C C . VAL A 1 85 ? 0.49 -1.367 -4.875 1 98.81 85 VAL A C 1
ATOM 683 O O . VAL A 1 85 ? 1.344 -2.258 -4.906 1 98.81 85 VAL A O 1
ATOM 686 N N . PRO A 1 86 ? -0.779 -1.659 -5.059 1 98.94 86 PRO A N 1
ATOM 687 C CA . PRO A 1 86 ? -1.105 -3.07 -5.277 1 98.94 86 PRO A CA 1
ATOM 688 C C . PRO A 1 86 ? -0.487 -3.627 -6.559 1 98.94 86 PRO A C 1
ATOM 690 O O . PRO A 1 86 ? -0.14 -4.809 -6.617 1 98.94 86 PRO A O 1
ATOM 693 N N . ALA A 1 87 ? -0.395 -2.818 -7.562 1 98.88 87 ALA A N 1
ATOM 694 C CA . ALA A 1 87 ? 0.272 -3.268 -8.781 1 98.88 87 ALA A CA 1
ATOM 695 C C . ALA A 1 87 ? 1.723 -3.65 -8.508 1 98.88 87 ALA A C 1
ATOM 697 O O . ALA A 1 87 ? 2.211 -4.668 -9.008 1 98.88 87 ALA A O 1
ATOM 698 N N . MET A 1 88 ? 2.357 -2.854 -7.766 1 98.88 88 MET A N 1
ATOM 699 C CA . MET A 1 88 ? 3.74 -3.121 -7.383 1 98.88 88 MET A CA 1
ATOM 700 C C . MET A 1 88 ? 3.846 -4.418 -6.586 1 98.88 88 MET A C 1
ATOM 702 O O . MET A 1 88 ? 4.77 -5.203 -6.793 1 98.88 88 MET A O 1
ATOM 706 N N . VAL A 1 89 ? 2.961 -4.613 -5.695 1 98.94 89 VAL A N 1
ATOM 707 C CA . VAL A 1 89 ? 2.986 -5.785 -4.824 1 98.94 89 VAL A CA 1
ATOM 708 C C . VAL A 1 89 ? 2.715 -7.043 -5.645 1 98.94 89 VAL A C 1
ATOM 710 O O . VAL A 1 89 ? 3.453 -8.031 -5.547 1 98.94 89 VAL A O 1
ATOM 713 N N . VAL A 1 90 ? 1.71 -7.047 -6.469 1 98.88 90 VAL A N 1
ATOM 714 C CA . VAL A 1 90 ? 1.371 -8.203 -7.297 1 98.88 90 VAL A CA 1
ATOM 715 C C . VAL A 1 90 ? 2.514 -8.492 -8.266 1 98.88 90 VAL A C 1
ATOM 717 O O . VAL A 1 90 ? 2.898 -9.656 -8.445 1 98.88 90 VAL A O 1
ATOM 720 N N . GLY A 1 91 ? 2.998 -7.438 -8.891 1 98.88 91 GLY A N 1
ATOM 721 C CA . GLY A 1 91 ? 4.129 -7.617 -9.789 1 98.88 91 GLY A CA 1
ATOM 722 C C . GLY A 1 91 ? 5.332 -8.25 -9.117 1 98.88 91 GLY A C 1
ATOM 723 O O . GLY A 1 91 ? 5.961 -9.148 -9.672 1 98.88 91 GLY A O 1
ATOM 724 N N . THR A 1 92 ? 5.68 -7.793 -7.984 1 98.94 92 THR A N 1
ATOM 725 C CA . THR A 1 92 ? 6.809 -8.336 -7.238 1 98.94 92 THR A CA 1
ATOM 726 C C . THR A 1 92 ? 6.551 -9.781 -6.84 1 98.94 92 THR A C 1
ATOM 728 O O . THR A 1 92 ? 7.422 -10.641 -6.992 1 98.94 92 THR A O 1
ATOM 731 N N . TYR A 1 93 ? 5.398 -10.016 -6.332 1 98.88 93 TYR A N 1
ATOM 732 C CA . TYR A 1 93 ? 5.004 -11.352 -5.895 1 98.88 93 TYR A CA 1
ATOM 733 C C . TYR A 1 93 ? 5.152 -12.359 -7.023 1 98.88 93 TYR A C 1
ATOM 735 O O . TYR A 1 93 ? 5.77 -13.414 -6.844 1 98.88 93 TYR A O 1
ATOM 743 N N . GLU A 1 94 ? 4.676 -12.047 -8.156 1 98.56 94 GLU A N 1
ATOM 744 C CA . GLU A 1 94 ? 4.699 -12.969 -9.297 1 98.56 94 GLU A CA 1
ATOM 745 C C . GLU A 1 94 ? 6.094 -13.062 -9.898 1 98.56 94 GLU A C 1
ATOM 747 O O . GLU A 1 94 ? 6.5 -14.125 -10.375 1 98.56 94 GLU A O 1
ATOM 752 N N . THR A 1 95 ? 6.77 -11.945 -9.961 1 98.62 95 THR A N 1
ATOM 753 C CA . THR A 1 95 ? 8.141 -11.977 -10.461 1 98.62 95 THR A CA 1
ATOM 754 C C . THR A 1 95 ? 9.016 -12.875 -9.594 1 98.62 95 THR A C 1
ATOM 756 O O . THR A 1 95 ? 9.828 -13.641 -10.109 1 98.62 95 THR A O 1
ATOM 759 N N . LEU A 1 96 ? 8.805 -12.773 -8.305 1 98.44 96 LEU A N 1
ATOM 760 C CA . LEU A 1 96 ? 9.555 -13.633 -7.395 1 98.44 96 LEU A CA 1
ATOM 761 C C . LEU A 1 96 ? 9.203 -15.102 -7.625 1 98.44 96 LEU A C 1
ATOM 763 O O . LEU A 1 96 ? 10.078 -15.969 -7.59 1 98.44 96 LEU A O 1
ATOM 767 N N . ALA A 1 97 ? 7.953 -15.375 -7.832 1 97.44 97 ALA A N 1
ATOM 768 C CA . ALA A 1 97 ? 7.52 -16.734 -8.102 1 97.44 97 ALA A CA 1
ATOM 769 C C . ALA A 1 97 ? 8.188 -17.297 -9.359 1 97.44 97 ALA A C 1
ATOM 771 O O . ALA A 1 97 ? 8.594 -18.453 -9.391 1 97.44 97 ALA A O 1
ATOM 772 N N . ILE A 1 98 ? 8.32 -16.469 -10.289 1 97.25 98 ILE A N 1
ATOM 773 C CA . ILE A 1 98 ? 8.93 -16.875 -11.547 1 97.25 98 ILE A CA 1
ATOM 774 C C . ILE A 1 98 ? 10.422 -17.109 -11.352 1 97.25 98 ILE A C 1
ATOM 776 O O . ILE A 1 98 ? 10.953 -18.141 -11.766 1 97.25 98 ILE A O 1
ATOM 780 N N . LEU A 1 99 ? 11.07 -16.156 -10.711 1 96.62 99 LEU A N 1
ATOM 781 C CA . LEU A 1 99 ? 12.516 -16.203 -10.547 1 96.62 99 LEU A CA 1
ATOM 782 C C . LEU A 1 99 ? 12.93 -17.375 -9.656 1 96.62 99 LEU A C 1
ATOM 784 O O . LEU A 1 99 ? 14.008 -17.938 -9.836 1 96.62 99 LEU A O 1
ATOM 788 N N . LEU A 1 100 ? 12.055 -17.719 -8.789 1 95.25 100 LEU A N 1
ATOM 789 C CA . LEU A 1 100 ? 12.375 -18.766 -7.828 1 95.25 100 LEU A CA 1
ATOM 790 C C . LEU A 1 100 ? 11.812 -20.109 -8.281 1 95.25 100 LEU A C 1
ATOM 792 O O . LEU A 1 100 ? 12.016 -21.125 -7.617 1 95.25 100 LEU A O 1
ATOM 796 N N . ASP A 1 101 ? 11.219 -20.172 -9.391 1 90 101 ASP A N 1
ATOM 797 C CA . ASP A 1 101 ? 10.648 -21.375 -10 1 90 101 ASP A CA 1
ATOM 798 C C . ASP A 1 101 ? 9.602 -22 -9.086 1 90 101 ASP A C 1
ATOM 800 O O . ASP A 1 101 ? 9.695 -23.188 -8.758 1 90 101 ASP A O 1
ATOM 804 N N . GLU A 1 102 ? 8.719 -21.281 -8.547 1 77.81 102 GLU A N 1
ATOM 805 C CA . GLU A 1 102 ? 7.621 -21.719 -7.688 1 77.81 102 GLU A CA 1
ATOM 806 C C . GLU A 1 102 ? 6.289 -21.703 -8.438 1 77.81 102 GLU A C 1
ATOM 808 O O . GLU A 1 102 ? 6.113 -20.922 -9.383 1 77.81 102 GLU A O 1
ATOM 813 N N . MET B 1 1 ? -20.312 19.312 13.672 1 35.97 1 MET B N 1
ATOM 814 C CA . MET B 1 1 ? -19.266 18.703 14.492 1 35.97 1 MET B CA 1
ATOM 815 C C . MET B 1 1 ? -19.172 17.203 14.234 1 35.97 1 MET B C 1
ATOM 817 O O . MET B 1 1 ? -20.141 16.484 14.422 1 35.97 1 MET B O 1
ATOM 821 N N . LEU B 1 2 ? -18.422 16.672 13.227 1 44.22 2 LEU B N 1
ATOM 822 C CA . LEU B 1 2 ? -18.375 15.25 12.938 1 44.22 2 LEU B CA 1
ATOM 823 C C . LEU B 1 2 ? -18.078 14.453 14.203 1 44.22 2 LEU B C 1
ATOM 825 O O . LEU B 1 2 ? -17.406 14.953 15.109 1 44.22 2 LEU B O 1
ATOM 829 N N . PRO B 1 3 ? -18.953 13.516 14.523 1 47.97 3 PRO B N 1
ATOM 830 C CA . PRO B 1 3 ? -18.656 12.797 15.766 1 47.97 3 PRO B CA 1
ATOM 831 C C . PRO B 1 3 ? -17.156 12.555 15.977 1 47.97 3 PRO B C 1
ATOM 833 O O . PRO B 1 3 ? -16.406 12.461 15 1 47.97 3 PRO B O 1
ATOM 836 N N . ASP B 1 4 ? -16.781 12.828 17.094 1 57.12 4 ASP B N 1
ATOM 837 C CA . ASP B 1 4 ? -15.391 12.641 17.484 1 57.12 4 ASP B CA 1
ATOM 838 C C . ASP B 1 4 ? -14.867 11.297 17 1 57.12 4 ASP B C 1
ATOM 840 O O . ASP B 1 4 ? -15.062 10.273 17.656 1 57.12 4 ASP B O 1
ATOM 844 N N . ILE B 1 5 ? -14.828 11.133 15.758 1 58.72 5 ILE B N 1
ATOM 845 C CA . ILE B 1 5 ? -14.43 9.891 15.094 1 58.72 5 ILE B CA 1
ATOM 846 C C . ILE B 1 5 ? -12.992 9.547 15.469 1 58.72 5 ILE B C 1
ATOM 848 O O . ILE B 1 5 ? -12.469 8.508 15.055 1 58.72 5 ILE B O 1
ATOM 852 N N . THR B 1 6 ? -12.359 10.453 16.281 1 65.56 6 THR B N 1
ATOM 853 C CA . THR B 1 6 ? -11.023 10.156 16.797 1 65.56 6 THR B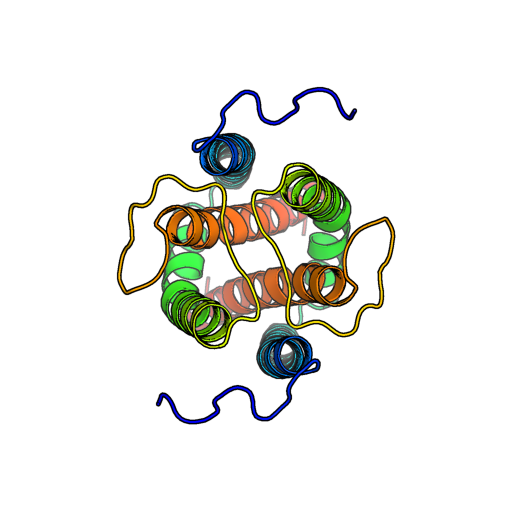 CA 1
ATOM 854 C C . THR B 1 6 ? -11.109 9.586 18.203 1 65.56 6 THR B C 1
ATOM 856 O O . THR B 1 6 ? -10.562 10.172 19.141 1 65.56 6 THR B O 1
ATOM 859 N N . VAL B 1 7 ? -11.812 8.625 18.312 1 73.44 7 VAL B N 1
ATOM 860 C CA . VAL B 1 7 ? -12.086 8.047 19.625 1 73.44 7 VAL B CA 1
ATOM 861 C C . VAL B 1 7 ? -10.789 7.559 20.25 1 73.44 7 VAL B C 1
ATOM 863 O O . VAL B 1 7 ? -10.594 7.684 21.469 1 73.44 7 VAL B O 1
ATOM 866 N N 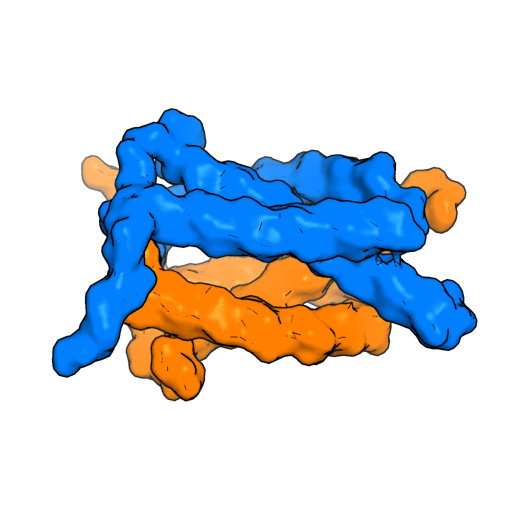. PHE B 1 8 ? -9.797 7.191 19.422 1 89.25 8 PHE B N 1
ATOM 867 C CA . PHE B 1 8 ? -8.578 6.578 19.938 1 89.25 8 PHE B CA 1
ATOM 868 C C . PHE B 1 8 ? -7.438 7.586 19.969 1 89.25 8 PHE B C 1
ATOM 870 O O . PHE B 1 8 ? -6.297 7.234 20.281 1 89.25 8 PHE B O 1
ATOM 877 N N . GLY B 1 9 ? -7.773 8.766 19.625 1 90.88 9 GLY B N 1
ATOM 878 C CA . GLY B 1 9 ? -6.754 9.797 19.656 1 90.88 9 GLY B CA 1
ATOM 879 C C . GLY B 1 9 ? -5.512 9.438 18.859 1 90.88 9 GLY B C 1
ATOM 880 O O . GLY B 1 9 ? -5.605 9.062 17.688 1 90.88 9 GLY B O 1
ATOM 881 N N . GLN B 1 10 ? -4.34 9.422 19.594 1 92.88 10 GLN B N 1
ATOM 882 C CA . GLN B 1 10 ? -3.039 9.18 18.984 1 92.88 10 GLN B CA 1
ATOM 883 C C . GLN B 1 10 ? -2.895 7.715 18.562 1 92.88 10 GLN B C 1
ATOM 885 O O . GLN B 1 10 ? -1.964 7.363 17.828 1 92.88 10 GLN B O 1
ATOM 890 N N . TYR B 1 11 ? -3.73 6.871 18.922 1 94.62 11 TYR B N 1
ATOM 891 C CA . TYR B 1 11 ? -3.65 5.453 18.578 1 94.62 11 TYR B CA 1
ATOM 892 C C . TYR B 1 11 ? -4.609 5.109 17.438 1 94.62 11 TYR B C 1
ATOM 894 O O . TYR B 1 11 ? -4.676 3.955 17.016 1 94.62 11 TYR B O 1
ATOM 902 N N . THR B 1 12 ? -5.301 6.07 16.922 1 95 12 THR B N 1
ATOM 903 C CA . THR B 1 12 ? -6.297 5.844 15.883 1 95 12 THR B CA 1
ATOM 904 C C . THR B 1 12 ? -5.664 5.152 14.68 1 95 12 THR B C 1
ATOM 906 O O . THR B 1 12 ? -6.223 4.188 14.148 1 95 12 THR B O 1
ATOM 909 N N . TYR B 1 13 ? -4.555 5.664 14.258 1 96.12 13 TYR B N 1
ATOM 910 C CA . TYR B 1 13 ? -3.877 5.074 13.102 1 96.12 13 TYR B CA 1
ATOM 911 C C . TYR B 1 13 ? -3.5 3.623 13.375 1 96.12 13 TYR B C 1
ATOM 913 O O . TYR B 1 13 ? -3.715 2.75 12.531 1 96.12 13 TYR B O 1
ATOM 921 N N . LEU B 1 14 ? -3.045 3.297 14.516 1 96.38 14 LEU B N 1
ATOM 922 C CA . LEU B 1 14 ? -2.646 1.943 14.891 1 96.38 14 LEU B CA 1
ATOM 923 C C . LEU B 1 14 ? -3.855 1.016 14.938 1 96.38 14 LEU B C 1
ATOM 925 O O . LEU B 1 14 ? -3.771 -0.143 14.523 1 96.38 14 LEU B O 1
ATOM 929 N N . VAL B 1 15 ? -4.891 1.504 15.422 1 96.38 15 VAL B N 1
ATOM 930 C CA . VAL B 1 15 ? -6.102 0.698 15.539 1 96.38 15 VAL B CA 1
ATOM 931 C C . VAL B 1 15 ? -6.594 0.296 14.148 1 96.38 15 VAL B C 1
ATOM 933 O O . VAL B 1 15 ? -6.98 -0.854 13.93 1 96.38 15 VAL B O 1
ATOM 936 N N . THR B 1 16 ? -6.609 1.256 13.211 1 96.94 16 THR B N 1
ATOM 937 C CA . THR B 1 16 ? -7.027 0.92 11.859 1 96.94 16 THR B CA 1
ATOM 938 C C . THR B 1 16 ? -6.062 -0.079 11.227 1 96.94 16 THR B C 1
ATOM 940 O O . THR B 1 16 ? -6.477 -0.95 10.453 1 96.94 16 THR B O 1
ATOM 943 N N . GLU B 1 17 ? -4.82 0.004 11.539 1 97.88 17 GLU B N 1
ATOM 944 C CA . GLU B 1 17 ? -3.836 -0.94 11.016 1 97.88 17 GLU B CA 1
ATOM 945 C C . GLU B 1 17 ? -4.051 -2.336 11.602 1 97.88 17 GLU B C 1
ATOM 947 O O . GLU B 1 17 ? -3.834 -3.338 10.914 1 97.88 17 GLU B O 1
ATOM 952 N N . LEU B 1 18 ? -4.383 -2.365 12.844 1 97.62 18 LEU B N 1
ATOM 953 C CA . LEU B 1 18 ? -4.672 -3.656 13.461 1 97.62 18 LEU B CA 1
ATOM 954 C C . LEU B 1 18 ? -5.891 -4.305 12.812 1 97.62 18 LEU B C 1
ATOM 956 O O . LEU B 1 18 ? -5.902 -5.516 12.578 1 97.62 18 LEU B O 1
ATOM 960 N N . LEU B 1 19 ? -6.906 -3.514 12.578 1 98 19 LEU B N 1
ATOM 961 C CA . LEU B 1 19 ? -8.102 -4.016 11.906 1 98 19 LEU B CA 1
ATOM 962 C C . LEU B 1 19 ? -7.754 -4.617 10.547 1 98 19 LEU B C 1
ATOM 964 O O . LEU B 1 19 ? -8.039 -5.789 10.297 1 98 19 LEU B O 1
ATOM 968 N N . TRP B 1 20 ? -7.098 -3.82 9.727 1 98.25 20 TRP B N 1
ATOM 969 C CA . TRP B 1 20 ? -6.793 -4.285 8.383 1 98.25 20 TRP B CA 1
ATOM 970 C C . TRP B 1 20 ? -5.691 -5.344 8.406 1 98.25 20 TRP B C 1
ATOM 972 O O . TRP B 1 20 ? -5.652 -6.227 7.551 1 98.25 20 TRP B O 1
ATOM 982 N N . GLY B 1 21 ? -4.797 -5.242 9.359 1 98.75 21 GLY B N 1
ATOM 983 C CA . GLY B 1 21 ? -3.795 -6.281 9.547 1 98.75 21 GLY B CA 1
ATOM 984 C C . GLY B 1 21 ? -4.391 -7.641 9.859 1 98.75 21 GLY B C 1
ATOM 985 O O . GLY B 1 21 ? -3.893 -8.664 9.391 1 98.75 21 GLY B O 1
ATOM 986 N N . THR B 1 22 ? -5.391 -7.656 10.656 1 98.81 22 THR B N 1
ATOM 987 C CA . THR B 1 22 ? -6.082 -8.898 10.984 1 98.81 22 THR B CA 1
ATOM 988 C C . THR B 1 22 ? -6.734 -9.5 9.742 1 98.81 22 THR B C 1
ATOM 990 O O . THR B 1 22 ? -6.652 -10.711 9.516 1 98.81 22 THR B O 1
ATOM 993 N N . VAL B 1 23 ? -7.355 -8.68 8.969 1 98.81 23 VAL B N 1
ATOM 994 C CA . VAL B 1 23 ? -7.953 -9.141 7.719 1 98.81 23 VAL B CA 1
ATOM 995 C C . VAL B 1 23 ? -6.871 -9.711 6.809 1 98.81 23 VAL B C 1
ATOM 997 O O . VAL B 1 23 ? -7.051 -10.773 6.207 1 98.81 23 VAL B O 1
ATOM 1000 N N . ALA B 1 24 ? -5.793 -8.977 6.68 1 98.81 24 ALA B N 1
ATOM 1001 C CA . ALA B 1 24 ? -4.672 -9.422 5.855 1 98.81 24 ALA B CA 1
ATOM 1002 C C . ALA B 1 24 ? -4.164 -10.789 6.305 1 98.81 24 ALA B C 1
ATOM 1004 O O . ALA B 1 24 ? -3.92 -11.664 5.48 1 98.81 24 ALA B O 1
ATOM 1005 N N . LEU B 1 25 ? -4.035 -10.945 7.605 1 98.69 25 LEU B N 1
ATOM 1006 C CA . LEU B 1 25 ? -3.555 -12.211 8.148 1 98.69 25 LEU B CA 1
ATOM 1007 C C . LEU B 1 25 ? -4.543 -13.336 7.859 1 98.69 25 LEU B C 1
ATOM 1009 O O . LEU B 1 25 ? -4.137 -14.469 7.582 1 98.69 25 LEU B O 1
ATOM 1013 N N . ALA B 1 26 ? -5.773 -13.102 7.992 1 98.81 26 ALA B N 1
ATOM 1014 C CA . ALA B 1 26 ? -6.797 -14.102 7.695 1 98.81 26 ALA B CA 1
ATOM 1015 C C . ALA B 1 26 ? -6.723 -14.547 6.238 1 98.81 26 ALA B C 1
ATOM 1017 O O . ALA B 1 26 ? -6.855 -15.742 5.941 1 98.81 26 ALA B O 1
ATOM 1018 N N . LEU B 1 27 ? -6.539 -13.594 5.355 1 98.81 27 LEU B N 1
ATOM 1019 C CA . LEU B 1 27 ? -6.453 -13.914 3.932 1 98.81 27 LEU B CA 1
ATOM 1020 C C . LEU B 1 27 ? -5.211 -14.742 3.635 1 98.81 27 LEU B C 1
ATOM 1022 O O . LEU B 1 27 ? -5.273 -15.719 2.887 1 98.81 27 LEU B O 1
ATOM 1026 N N . ILE B 1 28 ? -4.129 -14.352 4.203 1 98.75 28 ILE B N 1
ATOM 1027 C CA . ILE B 1 28 ? -2.875 -15.078 4.004 1 98.75 28 ILE B CA 1
ATOM 1028 C C . ILE B 1 28 ? -3.004 -16.484 4.559 1 98.75 28 ILE B C 1
ATOM 1030 O O . ILE B 1 28 ? -2.535 -17.453 3.943 1 98.75 28 ILE B O 1
ATOM 1034 N N . ALA B 1 29 ? -3.584 -16.562 5.723 1 98.69 29 ALA B N 1
ATOM 1035 C CA . ALA B 1 29 ? -3.795 -17.859 6.348 1 98.69 29 ALA B CA 1
ATOM 1036 C C . ALA B 1 29 ? -4.699 -18.75 5.488 1 98.69 29 ALA B C 1
ATOM 1038 O O . ALA B 1 29 ? -4.43 -19.938 5.305 1 98.69 29 ALA B O 1
ATOM 1039 N N . TYR B 1 30 ? -5.727 -18.172 5.051 1 98.69 30 TYR B N 1
ATOM 1040 C CA . TYR B 1 30 ? -6.645 -18.891 4.184 1 98.69 30 TYR B CA 1
ATOM 1041 C C . TYR B 1 30 ? -5.926 -19.422 2.949 1 98.69 30 TYR B C 1
ATOM 1043 O O . TYR B 1 30 ? -6.117 -20.578 2.557 1 98.69 30 TYR B O 1
ATOM 1051 N N . ALA B 1 31 ? -5.102 -18.641 2.312 1 98.25 31 ALA B N 1
ATOM 1052 C CA . ALA B 1 31 ? -4.426 -18.969 1.062 1 98.25 31 ALA B CA 1
ATOM 1053 C C . ALA B 1 31 ? -3.193 -19.844 1.317 1 98.25 31 ALA B C 1
ATOM 1055 O O . ALA B 1 31 ? -2.67 -20.469 0.397 1 98.25 31 ALA B O 1
ATOM 1056 N N . GLY B 1 32 ? -2.703 -19.797 2.555 1 98.31 32 GLY B N 1
ATOM 1057 C CA . GLY B 1 32 ? -1.553 -20.609 2.914 1 98.31 32 GLY B CA 1
ATOM 1058 C C . GLY B 1 32 ? -0.255 -20.125 2.307 1 98.31 32 GLY B C 1
ATOM 1059 O O . GLY B 1 32 ? 0.593 -20.922 1.903 1 98.31 32 GLY B O 1
ATOM 1060 N N . VAL B 1 33 ? -0.083 -18.812 2.23 1 98.06 33 VAL B N 1
ATOM 1061 C CA . VAL B 1 33 ? 1.086 -18.281 1.532 1 98.06 33 VAL B CA 1
ATOM 1062 C C . VAL B 1 33 ? 1.89 -17.391 2.469 1 98.06 33 VAL B C 1
ATOM 1064 O O . VAL B 1 33 ? 2.299 -16.297 2.088 1 98.06 33 VAL B O 1
ATOM 1067 N N . TYR B 1 34 ? 2.127 -17.766 3.664 1 98.44 34 TYR B N 1
ATOM 1068 C CA . TYR B 1 34 ? 2.842 -16.969 4.656 1 98.44 34 TYR B CA 1
ATOM 1069 C C . TYR B 1 34 ? 4.258 -16.656 4.188 1 98.44 34 TYR B C 1
ATOM 1071 O O . TYR B 1 34 ? 4.715 -15.516 4.293 1 98.44 34 TYR B O 1
ATOM 1079 N N . ARG B 1 35 ? 4.902 -17.672 3.695 1 98.25 35 ARG B N 1
ATOM 1080 C CA . ARG B 1 35 ? 6.301 -17.5 3.307 1 98.25 35 ARG B CA 1
ATOM 1081 C C . ARG B 1 35 ? 6.422 -16.594 2.088 1 98.25 35 ARG B C 1
ATOM 1083 O O . ARG B 1 35 ? 7.297 -15.727 2.043 1 98.25 35 ARG B O 1
ATOM 1090 N N . GLU B 1 36 ? 5.633 -16.797 1.132 1 98.44 36 GLU B N 1
ATOM 1091 C CA . GLU B 1 36 ? 5.648 -15.992 -0.086 1 98.44 36 GLU B CA 1
ATOM 1092 C C . GLU B 1 36 ? 5.297 -14.539 0.212 1 98.44 36 GLU B C 1
ATOM 1094 O O . GLU B 1 36 ? 5.895 -13.617 -0.358 1 98.44 36 GLU B O 1
ATOM 1099 N N . ALA B 1 37 ? 4.328 -14.391 1.074 1 98.69 37 ALA B N 1
ATOM 1100 C CA . ALA B 1 37 ? 3.963 -13.039 1.488 1 98.69 37 ALA B CA 1
ATOM 1101 C C . ALA B 1 37 ? 5.121 -12.352 2.209 1 98.69 37 ALA B C 1
ATOM 1103 O O . ALA B 1 37 ? 5.418 -11.188 1.944 1 98.69 37 ALA B O 1
ATOM 1104 N N . ALA B 1 38 ? 5.754 -13.062 3.139 1 98.81 38 ALA B N 1
ATOM 1105 C CA . ALA B 1 38 ? 6.883 -12.508 3.883 1 98.81 38 ALA B CA 1
ATOM 1106 C C . ALA B 1 38 ? 8.016 -12.109 2.941 1 98.81 38 ALA B C 1
ATOM 1108 O O . ALA B 1 38 ? 8.633 -11.062 3.113 1 98.81 38 ALA B O 1
ATOM 1109 N N . ARG B 1 39 ? 8.266 -12.898 1.987 1 98.69 39 ARG B N 1
ATOM 1110 C CA . ARG B 1 39 ? 9.32 -12.609 1.021 1 98.69 39 ARG B CA 1
ATOM 1111 C C . ARG B 1 39 ? 8.984 -11.359 0.21 1 98.69 39 ARG B C 1
ATOM 1113 O O . ARG B 1 39 ? 9.852 -10.516 -0.018 1 98.69 39 ARG B O 1
ATOM 1120 N N . THR B 1 40 ? 7.793 -11.328 -0.245 1 98.88 40 THR B N 1
ATOM 1121 C CA . THR B 1 40 ? 7.359 -10.164 -1.011 1 98.88 40 THR B CA 1
ATOM 1122 C C . THR B 1 40 ? 7.508 -8.891 -0.187 1 98.88 40 THR B C 1
ATOM 1124 O O . THR B 1 40 ? 8.008 -7.879 -0.683 1 98.88 40 THR B O 1
ATOM 1127 N N . ILE B 1 41 ? 7.055 -8.938 1.051 1 98.94 41 ILE B N 1
ATOM 1128 C CA . ILE B 1 41 ? 7.125 -7.793 1.957 1 98.94 41 ILE B CA 1
ATOM 1129 C C . ILE B 1 41 ? 8.586 -7.395 2.176 1 98.94 41 ILE B C 1
ATOM 1131 O O . ILE B 1 41 ? 8.922 -6.211 2.121 1 98.94 41 ILE B O 1
ATOM 1135 N N . LEU B 1 42 ? 9.422 -8.336 2.389 1 98.81 42 LEU B N 1
ATOM 1136 C CA . LEU B 1 42 ? 10.828 -8.07 2.656 1 98.81 42 LEU B CA 1
ATOM 1137 C C . LEU B 1 42 ? 11.5 -7.414 1.452 1 98.81 42 LEU B C 1
ATOM 1139 O O . LEU B 1 42 ? 12.336 -6.52 1.61 1 98.81 42 LEU B O 1
ATOM 1143 N N . VAL B 1 43 ? 11.211 -7.832 0.299 1 98.88 43 VAL B N 1
ATOM 1144 C CA . VAL B 1 43 ? 11.789 -7.285 -0.921 1 98.88 43 VAL B CA 1
ATOM 1145 C C . VAL B 1 43 ? 11.297 -5.859 -1.14 1 98.88 43 VAL B C 1
ATOM 1147 O O . VAL B 1 43 ? 12.062 -4.984 -1.559 1 98.88 43 VAL B O 1
ATOM 1150 N N . LEU B 1 44 ? 10.094 -5.625 -0.865 1 98.88 44 LEU B N 1
ATOM 1151 C CA . LEU B 1 44 ? 9.484 -4.328 -1.144 1 98.88 44 LEU B CA 1
ATOM 1152 C C . LEU B 1 44 ? 9.836 -3.318 -0.054 1 98.88 44 LEU B C 1
ATOM 1154 O O . LEU B 1 44 ? 9.758 -2.107 -0.275 1 98.88 44 LEU B O 1
ATOM 1158 N N . TYR B 1 45 ? 10.156 -3.799 1.087 1 98.81 45 TYR B N 1
ATOM 1159 C CA . TYR B 1 45 ? 10.281 -2.98 2.289 1 98.81 45 TYR B CA 1
ATOM 1160 C C . TYR B 1 45 ? 11.266 -1.843 2.074 1 98.81 45 TYR B C 1
ATOM 1162 O O . TYR B 1 45 ? 10.961 -0.684 2.365 1 98.81 45 TYR B O 1
ATOM 1170 N N . PRO B 1 46 ? 12.516 -2.059 1.594 1 98.62 46 PRO B N 1
ATOM 1171 C CA . PRO B 1 46 ? 13.461 -0.949 1.439 1 98.62 46 PRO B CA 1
ATOM 1172 C C . PRO B 1 46 ? 12.961 0.118 0.468 1 98.62 46 PRO B C 1
ATOM 1174 O O . PRO B 1 46 ? 13.242 1.305 0.652 1 98.62 46 PRO B O 1
ATOM 1177 N N . PHE B 1 47 ? 12.273 -0.244 -0.555 1 98.38 47 PHE B N 1
ATOM 1178 C CA . PHE B 1 47 ? 11.742 0.711 -1.522 1 98.38 47 PHE B CA 1
ATOM 1179 C C . PHE B 1 47 ? 10.617 1.534 -0.912 1 98.38 47 PHE B C 1
ATOM 1181 O O . PHE B 1 47 ? 10.547 2.748 -1.111 1 98.38 47 PHE B O 1
ATOM 1188 N N . ALA B 1 48 ? 9.742 0.811 -0.192 1 98.38 48 ALA B N 1
ATOM 1189 C CA . ALA B 1 48 ? 8.672 1.509 0.519 1 98.38 48 ALA B CA 1
ATOM 1190 C C . ALA B 1 48 ? 9.242 2.469 1.561 1 98.38 48 ALA B C 1
ATOM 1192 O O . ALA B 1 48 ? 8.734 3.578 1.735 1 98.38 48 ALA B O 1
ATOM 1193 N N . LEU B 1 49 ? 10.227 2.057 2.219 1 98.38 49 LEU B N 1
ATOM 1194 C CA . LEU B 1 49 ? 10.852 2.877 3.25 1 98.38 49 LEU B CA 1
ATOM 1195 C C . LEU B 1 49 ? 11.445 4.152 2.65 1 98.38 49 LEU B C 1
ATOM 1197 O O . LEU B 1 49 ? 11.242 5.242 3.188 1 98.38 49 LEU B O 1
ATOM 1201 N N . VAL B 1 50 ? 12.172 4.043 1.606 1 97.56 50 VAL B N 1
ATOM 1202 C CA . VAL B 1 50 ? 12.797 5.195 0.965 1 97.56 50 VAL B CA 1
ATOM 1203 C C . VAL B 1 50 ? 11.719 6.148 0.457 1 97.56 50 VAL B C 1
ATOM 1205 O O . VAL B 1 50 ? 11.844 7.371 0.594 1 97.56 50 VAL B O 1
ATOM 1208 N N . TRP B 1 51 ? 10.75 5.59 -0.161 1 97.25 51 TRP B N 1
ATOM 1209 C CA . TRP B 1 51 ? 9.656 6.41 -0.677 1 97.25 51 TRP B CA 1
ATOM 1210 C C . TRP B 1 51 ? 8.969 7.172 0.45 1 97.25 51 TRP B C 1
ATOM 1212 O O . TRP B 1 51 ? 8.719 8.375 0.334 1 97.25 51 TRP B O 1
ATOM 1222 N N . ASP B 1 52 ? 8.609 6.418 1.5 1 96.69 52 ASP B N 1
ATOM 1223 C CA . ASP B 1 52 ? 7.957 7.039 2.645 1 96.69 52 ASP B CA 1
ATOM 1224 C C . ASP B 1 52 ? 8.852 8.109 3.275 1 96.69 52 ASP B C 1
ATOM 1226 O O . ASP B 1 52 ? 8.383 9.203 3.598 1 96.69 52 ASP B O 1
ATOM 1230 N N . TRP B 1 53 ? 10.062 7.762 3.516 1 96.56 53 TRP B N 1
ATOM 1231 C CA . TRP B 1 53 ? 11.008 8.703 4.098 1 96.56 53 TRP B CA 1
ATOM 1232 C C . TRP B 1 53 ? 11.102 9.977 3.258 1 96.56 53 TRP B C 1
ATOM 1234 O O . TRP B 1 53 ? 11.047 11.086 3.791 1 96.56 53 TRP B O 1
ATOM 1244 N N . TYR B 1 54 ? 11.227 9.82 1.994 1 96.06 54 TYR B N 1
ATOM 1245 C CA . TYR B 1 54 ? 11.344 10.953 1.086 1 96.06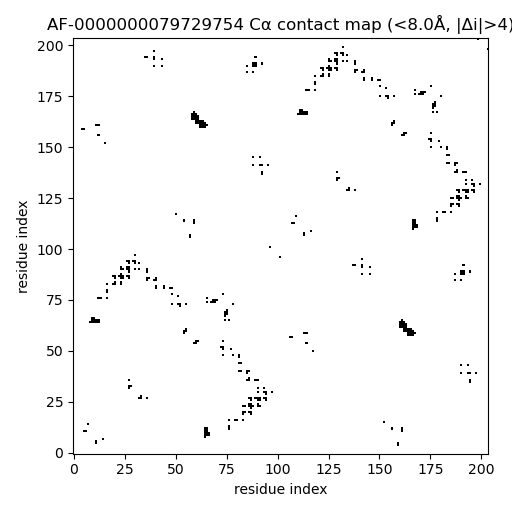 54 TYR B CA 1
ATOM 1246 C C . TYR B 1 54 ? 10.109 11.836 1.145 1 96.06 54 TYR B C 1
ATOM 1248 O O . TYR B 1 54 ? 10.211 13.055 1.29 1 96.06 54 TYR B O 1
ATOM 1256 N N . THR B 1 55 ? 8.938 11.258 1.036 1 94.81 55 THR B N 1
ATOM 1257 C CA . THR B 1 55 ? 7.703 12.031 0.963 1 94.81 55 THR B CA 1
ATOM 1258 C C . THR B 1 55 ? 7.418 12.719 2.293 1 94.81 55 THR B C 1
ATOM 1260 O O . THR B 1 55 ? 6.855 13.82 2.32 1 94.81 55 THR B O 1
ATOM 1263 N N . LEU B 1 56 ? 7.863 12.102 3.35 1 94.06 56 LEU B N 1
ATOM 1264 C CA . LEU B 1 56 ? 7.742 12.742 4.652 1 94.06 56 LEU B CA 1
ATOM 1265 C C . LEU B 1 56 ? 8.727 13.906 4.777 1 94.06 56 LEU B C 1
ATOM 1267 O O . LEU B 1 56 ? 8.367 14.977 5.262 1 94.06 56 LEU B O 1
ATOM 1271 N N . GLU B 1 57 ? 9.891 13.719 4.324 1 92.81 57 GLU B N 1
ATOM 1272 C CA . GLU B 1 57 ? 10.969 14.695 4.453 1 92.81 57 GLU B CA 1
ATOM 1273 C C . GLU B 1 57 ? 10.68 15.945 3.635 1 92.81 57 GLU B C 1
ATOM 1275 O O . GLU B 1 57 ? 10.922 17.062 4.094 1 92.81 57 GLU B O 1
ATOM 1280 N N . VAL B 1 58 ? 10.125 15.773 2.463 1 93 58 VAL B N 1
ATOM 1281 C CA . VAL B 1 58 ? 9.938 16.906 1.571 1 93 58 VAL B CA 1
ATOM 1282 C C . VAL B 1 58 ? 8.562 17.547 1.813 1 93 58 VAL B C 1
ATOM 1284 O O . VAL B 1 58 ? 8.227 18.562 1.207 1 93 58 VAL B O 1
ATOM 1287 N N . GLY B 1 59 ? 7.715 16.812 2.631 1 91 59 GLY B N 1
ATOM 1288 C CA . GLY B 1 59 ? 6.484 17.438 3.076 1 91 59 GLY B CA 1
ATOM 1289 C C . GLY B 1 59 ? 5.285 17.078 2.227 1 91 59 GLY B C 1
ATOM 1290 O O . GLY B 1 59 ? 4.301 17.812 2.176 1 91 59 GLY B O 1
ATOM 1291 N N . VAL B 1 60 ? 5.402 16.062 1.508 1 92.25 60 VAL B N 1
ATOM 1292 C CA . VAL B 1 60 ? 4.254 15.562 0.759 1 92.25 60 VAL B CA 1
ATOM 1293 C C . VAL B 1 60 ? 3.137 15.172 1.725 1 92.25 60 VAL B C 1
ATOM 1295 O O . VAL B 1 60 ? 1.98 15.555 1.533 1 92.25 60 VAL B O 1
ATOM 1298 N N . PHE B 1 61 ? 3.473 14.438 2.771 1 90.75 61 PHE B N 1
ATOM 1299 C CA . PHE B 1 61 ? 2.473 14.109 3.781 1 90.75 61 PHE B CA 1
ATOM 1300 C C . PHE B 1 61 ? 2.986 14.438 5.18 1 90.75 61 PHE B C 1
ATOM 1302 O O . PHE B 1 61 ? 4.195 14.461 5.41 1 90.75 61 PHE B O 1
ATOM 1309 N N . GLU B 1 62 ? 2.021 14.703 6.008 1 93.94 62 GLU B N 1
ATOM 1310 C CA . GLU B 1 62 ? 2.201 14.789 7.453 1 93.94 62 GLU B CA 1
ATOM 1311 C C . GLU B 1 62 ? 1.276 13.82 8.18 1 93.94 62 GLU B C 1
ATOM 1313 O O . GLU B 1 62 ? 0.193 13.492 7.691 1 93.94 62 GLU B O 1
ATOM 1318 N N . ILE B 1 63 ? 1.81 13.352 9.289 1 95.75 63 ILE B N 1
ATOM 1319 C CA . ILE B 1 63 ? 1.018 12.422 10.094 1 95.75 63 ILE B CA 1
ATOM 1320 C C . ILE B 1 63 ? 0.887 12.953 11.516 1 95.75 63 ILE B C 1
ATOM 1322 O O . ILE B 1 63 ? 1.531 12.445 12.438 1 95.75 63 ILE B O 1
ATOM 1326 N N . PRO B 1 64 ? -0.03 13.852 11.703 1 93.06 64 PRO B N 1
ATOM 1327 C CA . PRO B 1 64 ? -0.128 14.531 13 1 93.06 64 PRO B CA 1
ATOM 1328 C C . PRO B 1 64 ? -0.668 13.617 14.1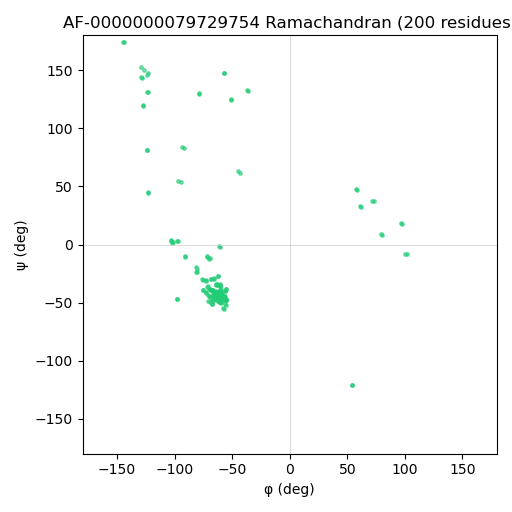02 1 93.06 64 PRO B C 1
ATOM 1330 O O . PRO B 1 64 ? -0.242 13.711 15.25 1 93.06 64 PRO B O 1
ATOM 1333 N N . LEU B 1 65 ? -1.597 12.758 13.789 1 90.94 65 LEU B N 1
ATOM 1334 C CA . LEU B 1 65 ? -2.199 11.867 14.773 1 90.94 65 LEU B CA 1
ATOM 1335 C C . LEU B 1 65 ? -1.461 10.531 14.828 1 90.94 65 LEU B C 1
ATOM 1337 O O . LEU B 1 65 ? -1.889 9.555 14.211 1 90.94 65 LEU B O 1
ATOM 1341 N N . ARG B 1 66 ? -0.35 10.492 15.586 1 93 66 ARG B N 1
ATOM 1342 C CA . ARG B 1 66 ? 0.48 9.305 15.711 1 93 66 ARG B CA 1
ATOM 1343 C C . ARG B 1 66 ? 1.051 9.172 17.109 1 93 66 ARG B C 1
ATOM 1345 O O . ARG B 1 66 ? 0.92 10.094 17.938 1 93 66 ARG B O 1
ATOM 1352 N N . THR B 1 67 ? 1.722 8.125 17.438 1 94.5 67 THR B N 1
ATOM 1353 C CA . THR B 1 67 ? 2.244 7.824 18.766 1 94.5 67 THR B CA 1
ATOM 1354 C C . THR B 1 67 ? 3.484 8.664 19.062 1 94.5 67 THR B C 1
ATOM 1356 O O . THR B 1 67 ? 3.832 8.883 20.219 1 94.5 67 THR B O 1
ATOM 1359 N N . GLY B 1 68 ? 4.207 9 18.031 1 93.44 68 GLY B N 1
ATOM 1360 C CA . GLY B 1 68 ? 5.43 9.766 18.219 1 93.44 68 GLY B CA 1
ATOM 1361 C C . GLY B 1 68 ? 6.684 8.906 18.172 1 93.44 68 GLY B C 1
ATOM 1362 O O . GLY B 1 68 ? 7.801 9.43 18.219 1 93.44 68 GLY B O 1
ATOM 1363 N N . VAL B 1 69 ? 6.5 7.625 18.141 1 95.44 69 VAL B N 1
ATOM 1364 C CA . VAL B 1 69 ? 7.633 6.715 18.016 1 95.44 69 VAL B CA 1
ATOM 1365 C C . VAL B 1 69 ? 8.086 6.668 16.547 1 95.44 69 VAL B C 1
ATOM 1367 O O . VAL B 1 69 ? 7.27 6.516 15.641 1 95.44 69 VAL B O 1
ATOM 1370 N N . GLU B 1 70 ? 9.445 6.863 16.344 1 95.94 70 GLU B N 1
ATOM 1371 C CA . GLU B 1 70 ? 9.977 6.867 14.984 1 95.94 70 GLU B CA 1
ATOM 1372 C C . GLU B 1 70 ? 11.164 5.91 14.852 1 95.94 70 GLU B C 1
ATOM 1374 O O . GLU B 1 70 ? 11.898 5.691 15.82 1 95.94 70 GLU B O 1
ATOM 1379 N N . LEU B 1 71 ? 11.188 5.332 13.75 1 95 71 LEU B N 1
ATOM 1380 C CA . LEU B 1 71 ? 12.32 4.508 13.336 1 95 71 LEU B CA 1
ATOM 1381 C C . LEU B 1 71 ? 12.836 4.949 11.969 1 95 71 LEU B C 1
ATOM 1383 O O . LEU B 1 71 ? 12.078 4.988 10.992 1 95 71 LEU B O 1
ATOM 1387 N N . LEU B 1 72 ? 14.18 5.395 11.883 1 94.31 72 LEU B N 1
ATOM 1388 C CA . LEU B 1 72 ? 14.812 5.816 10.641 1 94.31 72 LEU B CA 1
ATOM 1389 C C . LEU B 1 72 ? 14.094 7.023 10.047 1 94.31 72 LEU B C 1
ATOM 1391 O O . LEU B 1 72 ? 13.906 7.102 8.836 1 94.31 72 LEU B O 1
ATOM 1395 N N . GLY B 1 73 ? 13.57 7.852 10.914 1 93.19 73 GLY B N 1
ATOM 1396 C CA . GLY B 1 73 ? 12.922 9.07 10.461 1 93.19 73 GLY B CA 1
ATOM 1397 C C . GLY B 1 73 ? 11.508 8.836 9.961 1 93.19 73 GLY B C 1
ATOM 1398 O O . GLY B 1 73 ? 10.898 9.727 9.367 1 93.19 73 GLY B O 1
ATOM 1399 N N . VAL B 1 74 ? 11.039 7.707 10.148 1 96.75 74 VAL B N 1
ATOM 1400 C CA . VAL B 1 74 ? 9.703 7.324 9.711 1 96.75 74 VAL B CA 1
ATOM 1401 C C . VAL B 1 74 ? 8.891 6.824 10.906 1 96.75 74 VAL B C 1
ATOM 1403 O O . VAL B 1 74 ? 9.391 6.039 11.711 1 96.75 74 VAL B O 1
ATOM 1406 N N . PRO B 1 75 ? 7.695 7.336 11.023 1 96.88 75 PRO B N 1
ATOM 1407 C CA . PRO B 1 75 ? 6.863 6.887 12.141 1 96.88 75 PRO B CA 1
ATOM 1408 C C . PRO B 1 75 ? 6.66 5.375 12.156 1 96.88 75 PRO B C 1
ATOM 1410 O O . PRO B 1 75 ? 6.527 4.758 11.094 1 96.88 75 PRO B O 1
ATOM 1413 N N . ILE B 1 76 ? 6.535 4.809 13.352 1 97.75 76 ILE B N 1
ATOM 1414 C CA . ILE B 1 76 ? 6.355 3.369 13.5 1 97.75 76 ILE B CA 1
ATOM 1415 C C . ILE B 1 76 ? 5.07 2.936 12.797 1 97.75 76 ILE B C 1
ATOM 1417 O O . ILE B 1 76 ? 4.996 1.83 12.258 1 97.75 76 ILE B O 1
ATOM 1421 N N . GLU B 1 77 ? 4.039 3.684 12.781 1 97.62 77 GLU B N 1
ATOM 1422 C CA . GLU B 1 77 ? 2.791 3.391 12.086 1 97.62 77 GLU B CA 1
ATOM 1423 C C . GLU B 1 77 ? 3.039 3.125 10.602 1 97.62 77 GLU B C 1
ATOM 1425 O O . GLU B 1 77 ? 2.389 2.266 10 1 97.62 77 GLU B O 1
ATOM 1430 N N . GLU B 1 78 ? 3.961 3.889 10.062 1 97.88 78 GLU B N 1
ATOM 1431 C CA . GLU B 1 78 ? 4.273 3.697 8.648 1 97.88 78 GLU B CA 1
ATOM 1432 C C . GLU B 1 78 ? 4.988 2.369 8.414 1 97.88 78 GLU B C 1
ATOM 1434 O O . GLU B 1 78 ? 4.797 1.729 7.379 1 97.88 78 GLU B O 1
ATOM 1439 N N . HIS B 1 79 ? 5.859 2.01 9.32 1 98.44 79 HIS B N 1
ATOM 1440 C CA . HIS B 1 79 ? 6.5 0.703 9.227 1 98.44 79 HIS B CA 1
ATOM 1441 C C . HIS B 1 79 ? 5.465 -0.419 9.25 1 98.44 79 HIS B C 1
ATOM 1443 O O . HIS B 1 79 ? 5.57 -1.38 8.484 1 98.44 79 HIS B O 1
ATOM 1449 N N . ILE B 1 80 ? 4.527 -0.314 10.094 1 98.38 80 ILE B N 1
ATOM 1450 C CA . ILE B 1 80 ? 3.455 -1.301 10.18 1 98.38 80 ILE B CA 1
ATOM 1451 C C . ILE B 1 80 ? 2.639 -1.29 8.891 1 98.38 80 ILE B C 1
ATOM 1453 O O . ILE B 1 80 ? 2.289 -2.348 8.359 1 98.38 80 ILE B O 1
ATOM 1457 N N . PHE B 1 81 ? 2.35 -0.087 8.391 1 98.44 81 PHE B N 1
ATOM 1458 C CA . PHE B 1 81 ? 1.617 0.053 7.141 1 98.44 81 PHE B CA 1
ATOM 1459 C C . PHE B 1 81 ? 2.324 -0.691 6.016 1 98.44 81 PHE B C 1
ATOM 1461 O O . PHE B 1 81 ? 1.676 -1.341 5.191 1 98.44 81 PHE B O 1
ATOM 1468 N N . MET B 1 82 ? 3.656 -0.625 5.992 1 98.69 82 MET B N 1
ATOM 1469 C CA . MET B 1 82 ? 4.457 -1.231 4.938 1 98.69 82 MET B CA 1
ATOM 1470 C C . MET B 1 82 ? 4.426 -2.754 5.031 1 98.69 82 MET B C 1
ATOM 1472 O O . MET B 1 82 ? 4.801 -3.447 4.086 1 98.69 82 MET B O 1
ATOM 1476 N N . ILE B 1 83 ? 3.967 -3.271 6.043 1 98.75 83 ILE B N 1
ATOM 1477 C CA . ILE B 1 83 ? 3.793 -4.711 6.215 1 98.75 83 ILE B CA 1
ATOM 1478 C C . ILE B 1 83 ? 2.35 -5.094 5.91 1 98.75 83 ILE B C 1
ATOM 1480 O O . ILE B 1 83 ? 2.1 -6.031 5.145 1 98.75 83 ILE B O 1
ATOM 1484 N N . VAL B 1 84 ? 1.411 -4.402 6.41 1 98.81 84 VAL B N 1
ATOM 1485 C CA . VAL B 1 84 ? -0.01 -4.727 6.359 1 98.81 84 VAL B CA 1
ATOM 1486 C C . VAL B 1 84 ? -0.508 -4.645 4.918 1 98.81 84 VAL B C 1
ATOM 1488 O O . VAL B 1 84 ? -1.228 -5.531 4.449 1 98.81 84 VAL B O 1
ATOM 1491 N N . VAL B 1 85 ? -0.092 -3.604 4.234 1 98.81 85 VAL B N 1
ATOM 1492 C CA . VAL B 1 85 ? -0.648 -3.35 2.908 1 98.81 85 VAL B CA 1
ATOM 1493 C C . VAL B 1 85 ? -0.202 -4.445 1.942 1 98.81 85 VAL B C 1
ATOM 1495 O O . VAL B 1 85 ? -1.031 -5.078 1.285 1 98.81 85 VAL B O 1
ATOM 1498 N N . PRO B 1 86 ? 1.072 -4.742 1.861 1 98.94 86 PRO B N 1
ATOM 1499 C CA . PRO B 1 86 ? 1.437 -5.832 0.953 1 98.94 86 PRO B CA 1
ATOM 1500 C C . PRO B 1 86 ? 0.844 -7.176 1.376 1 98.94 86 PRO B C 1
ATOM 1502 O O . PRO B 1 86 ? 0.529 -8.008 0.525 1 98.94 86 PRO B O 1
ATOM 1505 N N . ALA B 1 87 ? 0.751 -7.398 2.643 1 98.88 87 ALA B N 1
ATOM 1506 C CA . ALA B 1 87 ? 0.11 -8.625 3.105 1 98.88 87 ALA B CA 1
ATOM 1507 C C . ALA B 1 87 ? -1.333 -8.711 2.615 1 98.88 87 ALA B C 1
ATOM 1509 O O . ALA B 1 87 ? -1.788 -9.773 2.184 1 98.88 87 ALA B O 1
ATOM 1510 N N . MET B 1 88 ? -1.995 -7.645 2.711 1 98.88 88 MET B N 1
ATOM 1511 C CA . MET B 1 88 ? -3.375 -7.57 2.238 1 98.88 88 MET B CA 1
ATOM 1512 C C . MET B 1 88 ? -3.451 -7.836 0.738 1 98.88 88 MET B C 1
ATOM 1514 O O . MET B 1 88 ? -4.352 -8.539 0.273 1 98.88 88 MET B O 1
ATOM 1518 N N . VAL B 1 89 ? -2.576 -7.273 0.018 1 98.94 89 VAL B N 1
ATOM 1519 C CA . VAL B 1 89 ? -2.576 -7.398 -1.437 1 98.94 89 VAL B CA 1
ATOM 1520 C C . VAL B 1 89 ? -2.264 -8.844 -1.829 1 98.94 89 VAL B C 1
ATOM 1522 O O . VAL B 1 89 ? -2.977 -9.438 -2.641 1 98.94 89 VAL B O 1
ATOM 1525 N N . VAL B 1 90 ? -1.248 -9.43 -1.275 1 98.88 90 VAL B N 1
ATOM 1526 C CA . VAL B 1 90 ? -0.87 -10.805 -1.586 1 98.88 90 VAL B CA 1
ATOM 1527 C C . VAL B 1 90 ? -1.993 -11.758 -1.178 1 98.88 90 VAL B C 1
ATOM 1529 O O . VAL B 1 90 ? -2.344 -12.672 -1.928 1 98.88 90 VAL B O 1
ATOM 1532 N N . GLY B 1 91 ? -2.508 -11.539 0.022 1 98.88 91 GLY B N 1
ATOM 1533 C CA . GLY B 1 91 ? -3.621 -12.359 0.47 1 98.88 91 GLY B CA 1
ATOM 1534 C C . GLY B 1 91 ? -4.816 -12.305 -0.463 1 98.88 91 GLY B C 1
ATOM 1535 O O . GLY B 1 91 ? -5.418 -13.336 -0.771 1 98.88 91 GLY B O 1
ATOM 1536 N N . THR B 1 92 ? -5.18 -11.164 -0.872 1 98.94 92 THR B N 1
ATOM 1537 C CA . THR B 1 92 ? -6.305 -10.992 -1.784 1 98.94 92 THR B CA 1
ATOM 1538 C C . THR B 1 92 ? -6.012 -11.648 -3.131 1 98.94 92 THR B C 1
ATOM 1540 O O . THR B 1 92 ? -6.859 -12.352 -3.682 1 98.94 92 THR B O 1
ATOM 1543 N N . TYR B 1 93 ? -4.859 -11.398 -3.633 1 98.88 93 TYR B N 1
ATOM 1544 C CA . TYR B 1 93 ? -4.438 -11.945 -4.918 1 98.88 93 TYR B CA 1
ATOM 1545 C C . TYR B 1 93 ? -4.551 -13.469 -4.926 1 98.88 93 TYR B C 1
ATOM 1547 O O . TYR B 1 93 ? -5.141 -14.047 -5.84 1 98.88 93 TYR B O 1
ATOM 1555 N N . GLU B 1 94 ? -4.07 -14.094 -3.941 1 98.56 94 GLU B N 1
ATOM 1556 C CA . GLU B 1 94 ? -4.059 -15.555 -3.875 1 98.56 94 GLU B CA 1
ATOM 1557 C C . GLU B 1 94 ? -5.449 -16.109 -3.564 1 98.56 94 GLU B C 1
ATOM 1559 O O . GLU B 1 94 ? -5.82 -17.172 -4.055 1 98.56 94 GLU B O 1
ATOM 1564 N N . THR B 1 95 ? -6.145 -15.43 -2.691 1 98.62 95 THR B N 1
ATOM 1565 C CA . THR B 1 95 ? -7.508 -15.859 -2.398 1 98.62 95 THR B CA 1
ATOM 1566 C C . THR B 1 95 ? -8.367 -15.828 -3.658 1 98.62 95 THR B C 1
ATOM 1568 O O . THR B 1 95 ? -9.156 -16.734 -3.902 1 98.62 95 THR B O 1
ATOM 1571 N N . LEU B 1 96 ? -8.18 -14.789 -4.43 1 98.44 96 LEU B N 1
ATOM 1572 C CA . LEU B 1 96 ? -8.922 -14.703 -5.688 1 98.44 96 LEU B CA 1
ATOM 1573 C C . LEU B 1 96 ? -8.523 -15.828 -6.629 1 98.44 96 LEU B C 1
ATOM 1575 O O . LEU B 1 96 ? -9.383 -16.406 -7.312 1 98.44 96 LEU B O 1
ATOM 1579 N N . ALA B 1 97 ? -7.262 -16.141 -6.684 1 97.44 97 ALA B N 1
ATOM 1580 C CA . ALA B 1 97 ? -6.793 -17.234 -7.523 1 97.44 97 ALA B CA 1
ATOM 1581 C C . ALA B 1 97 ? -7.434 -18.547 -7.109 1 97.44 97 ALA B C 1
ATOM 1583 O O . ALA B 1 97 ? -7.805 -19.359 -7.961 1 97.44 97 ALA B O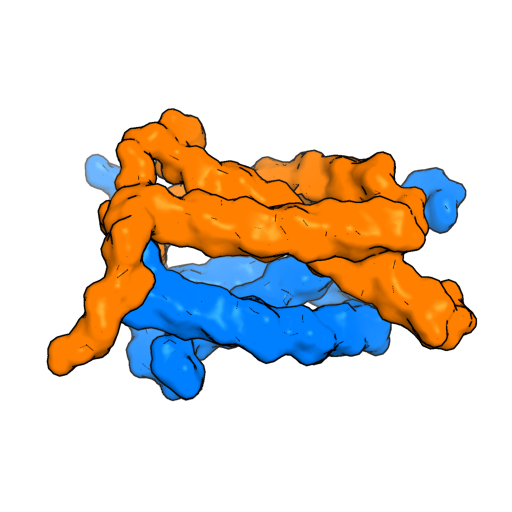 1
ATOM 1584 N N . ILE B 1 98 ? -7.57 -18.719 -5.891 1 97.25 98 ILE B N 1
ATOM 1585 C CA . ILE B 1 98 ? -8.156 -19.938 -5.355 1 97.25 98 ILE B CA 1
ATOM 1586 C C . ILE B 1 98 ? -9.648 -19.984 -5.688 1 97.25 98 ILE B C 1
ATOM 1588 O O . ILE B 1 98 ? -10.148 -21 -6.188 1 97.25 98 ILE B O 1
ATOM 1592 N N . LEU B 1 99 ? -10.32 -18.891 -5.406 1 96.62 99 LEU B N 1
ATOM 1593 C CA . LEU B 1 99 ? -11.766 -18.828 -5.566 1 96.62 99 LEU B CA 1
ATOM 1594 C C . LEU B 1 99 ? -12.156 -18.953 -7.035 1 96.62 99 LEU B C 1
ATOM 1596 O O . LEU B 1 99 ? -13.219 -19.484 -7.359 1 96.62 99 LEU B O 1
ATOM 1600 N N . LEU B 1 100 ? -11.281 -18.5 -7.859 1 95.19 100 LEU B N 1
ATOM 1601 C CA . LEU B 1 100 ? -11.586 -18.484 -9.289 1 95.19 100 LEU B CA 1
ATOM 1602 C C . LEU B 1 100 ? -10.984 -19.703 -9.984 1 95.19 100 LEU B C 1
ATOM 1604 O O . LEU B 1 100 ? -11.172 -19.891 -11.195 1 95.19 100 LEU B O 1
ATOM 1608 N N . ASP B 1 101 ? -10.383 -20.562 -9.289 1 90.12 101 ASP B N 1
ATOM 1609 C CA . ASP B 1 101 ? -9.766 -21.797 -9.773 1 90.12 101 ASP B CA 1
ATOM 1610 C C . ASP B 1 101 ? -8.719 -21.5 -10.844 1 90.12 101 ASP B C 1
ATOM 1612 O O . ASP B 1 101 ? -8.773 -22.047 -11.945 1 90.12 101 ASP B O 1
ATOM 1616 N N . GLU B 1 102 ? -7.844 -20.578 -10.633 1 77.69 102 GLU B N 1
ATOM 1617 C CA . GLU B 1 102 ? -6.75 -20.188 -11.516 1 77.69 102 GLU B CA 1
ATOM 1618 C C . GLU B 1 102 ? -5.41 -20.688 -10.984 1 77.69 102 GLU B C 1
ATOM 1620 O O . GLU B 1 102 ? -5.246 -20.875 -9.773 1 77.69 102 GLU B O 1
#

Secondary structure (DSSP, 8-state):
------TTGGGHHHHHHHHHHHHHHHHHHHHT-HHHHHHHHHHHHHHHHHHHHHHHHHTS-B--SS---EETTEEHHHHHHHHHHHHHHHHHHHHHHHHTT-/------TTGGGHHHHHHHHHHHHHHHHHHHHT-HHHHHHHHHHHHHHHHHHHHHHHHHTS-B--SS---EETTEEHHHHHHHHHHHHHHHHHHHHHHHHTT-

Nearest PDB structures (foldseek):
  8jjr-assembly1_l  TM=3.482E-01  e=4.707E+00  Symbiodinium sp.
  8jzf-assembly1_l  TM=3.906E-01  e=6.566E+00  Symbiodinium
  8jjr-assembly1_l  TM=3.997E-01  e=6.699E+00  Symbiodinium sp.

Foldseek 3Di:
DPPCPCPVFLCVLVVVLVVLLVVLVVLCVVLVPVPVLVVVLVVCVVVLVVVQQVCVVVPVDDDPRHPPDDDPNHGVSSSSVSSSVSSNVVSVVSSCCVVVVD/DPPCPCPVFLCSLVVVLVVLLVVLVVLCVVLVPVPVLVVVLVVCVVVLVVVQQVCVVVPVDDDPRHPPDDDPNHGVSSSSVSSSVSSNVVSVVSSCCVVVVD

pLDDT: mean 93.72, std 11.58, range [35.44, 98.94]

Organism: NCBI:txid1457250

Sequence (204 aa):
MLPDITVFGQYTYLVTELLWGTVALALIAYAGVYREAARTILVLYPFALVWDWYTLEVGVFEIPLRTGVELLGVPIEEHIFMIVVPAMVVGTYETLAILLDEMLPDITVFGQYTYLVTELLWGTVALALIAYAGVYREAARTILVLYPFALVWDWYTLEVGVFEIPLRTGVELLGVPIEEHIFMIVVPAMVVGTYETLAILLDE